Protein AF-0000000084542026 (afdb_homodimer)

Solvent-accessible surface area (backbone atoms only — not comparable to full-atom values): 20060 Å² total; per-residue (Å²): 132,83,77,77,72,70,80,77,74,77,59,77,65,67,77,53,70,74,57,65,23,50,55,50,66,71,58,52,49,49,50,60,75,41,20,75,86,65,58,33,43,79,93,52,81,35,54,56,40,71,73,80,20,35,27,42,78,69,62,99,42,31,27,45,31,40,34,27,28,44,63,53,50,66,41,37,34,31,39,39,31,40,42,28,69,48,96,89,41,79,47,75,44,79,28,40,35,65,43,75,46,66,44,97,86,67,46,79,40,79,46,78,42,54,70,46,56,32,54,74,49,76,35,77,78,79,30,36,38,38,37,39,26,60,74,41,53,68,46,33,17,28,38,27,37,34,24,37,58,71,91,68,39,40,39,74,64,33,34,20,43,32,86,63,73,71,78,56,74,60,63,59,94,68,31,52,71,73,33,112,131,83,78,74,69,70,78,79,74,77,60,77,66,65,78,52,71,75,57,64,22,50,56,50,68,71,58,51,49,50,50,59,74,41,18,75,86,65,59,33,42,78,94,53,81,36,54,57,39,70,73,82,21,34,26,41,78,68,63,100,40,31,27,46,31,40,34,27,27,44,63,53,50,64,42,39,32,30,40,39,32,39,41,26,68,50,96,92,40,80,46,74,44,79,29,39,35,66,44,76,45,66,45,97,86,68,44,79,40,79,44,77,39,55,70,48,56,32,53,74,49,76,35,76,78,79,30,35,39,37,38,37,26,64,73,42,54,68,47,32,17,28,39,26,36,33,26,37,57,70,92,70,40,41,40,74,63,34,33,20,43,32,85,63,72,72,78,58,75,59,63,59,92,69,31,53,72,73,33,113

Organism: NCBI:txid376219

Secondary structure (DSSP, 8-state):
-----------GGGGS-S---BPPHHHHHHHHHTTTTTT-STTTTS--EEEEEEEEE-STT-EEEEEEEEE-SSSEEEEEEEEEEETTEEEEEE--EEEEEE-TTS-EEEEEES-EESEEEEETTTTEEEEEEESSTT-SSEEEEEEEE-SSSEEEEEEEEE---SS----GGGSPEEE-/-----------GGGGS-S---BPPHHHHHHHHHTTTTTT-STTTTS--EEEEEEEEE-STT-EEEEEEEEE-SSSEEEEEEEEEEETTEEEEEE--EEEEEE-TTS-EEEEEE--EESEEEEETTTTEEEEEEESSTT-SSEEEEEEEE-SSSEEEEEEEEE---SS----GGGSPEEE-

Foldseek 3Di:
DPPPPDPDQPVPCVPPDDDDWQDDPVNLVVQVVCLVVQVALPPAPSRFDRPPKTWDDPPPWWTFIWTFRDDDPAKTKTFTKIWGQDPVGIDIDTAKEWDWDQDPVRDIDIDIDGMAIADWDADNSQQKIWGWHAPDRVRQWTKIFIWHDPVGYTHTPWIFTDPDPDVHHDDRVPHHTDDD/DPPPPPPPQPVPCVVPDDDDWQDDPVNLVVQVVCLVVQVALPPAPSRFDRPPKTWDDPPPWWTFIWTFRDDDPAKTKTFTKIWGQDPVGIDIDTAKEWDWDQDPVRDIDIDIDGMAIADWDADNSQQKIWGWHAPDRVRQWTKIFIWHDPVGYTHTPWIFTDPDPDVDHDDRVPHHTDDD

Sequence (360 aa):
MRLNHAPEAIDEDLEQGDPFFRVPESIMQYFYSNRDQLTLCPGGTSFPFQVGSFAYPLGTQGYLVQLLCFQTAYQNNYNFFVYRETNQGVKVSRVKLPSFEINSSGQRVETQIDEVVGLVDYDPIQGVLTVFTKYRGIGDCGSFAKYQWDQVDFQAIEYREKSDCDGNFVEPE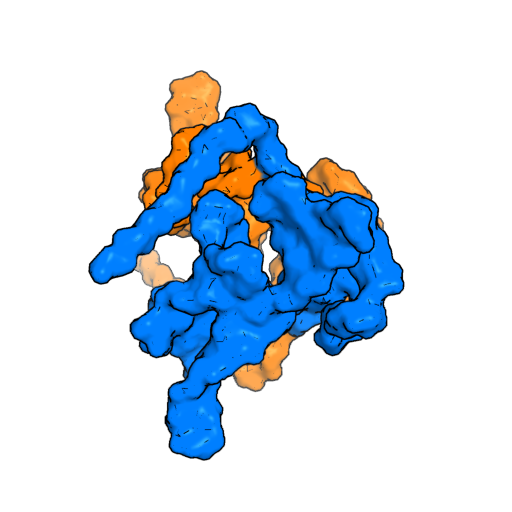NYPQIYPMRLNHAPEAIDEDLEQGDPFFRVPESIMQYFYSNRDQLTLCPGGTSFPFQVGSFAYPLGTQGYLVQLLCFQTAYQNNYNFFVYRETNQGVKVSRVKLPSFEINSSGQRVETQIDEVVGLVDYDPIQGVLTVFTKYRGIGDCGSFAKYQWDQVDFQAIEYREKSDCDGNFVEPENYPQIYP

Nearest PDB structures (foldseek):
  1fr5-assembly1_B  TM=3.605E-01  e=5.043E+00  Enterobacteria phage fr
  1fr5-assembly1_B  TM=3.606E-01  e=4.820E+00  Enterobacteria phage fr

Radius of gyration: 21.26 Å; Cα contacts (8 Å, |Δi|>4): 778; chains: 2; bounding box: 60×75×66 Å

InterPro domains:
  IPR009560 Protein of unknown function DUF1176 [PF06674] (44-171)

pLDDT: mean 89.33, std 18.4, range [22.25, 98.75]

Structure (mmCIF, N/CA/C/O backbone):
data_AF-0000000084542026-model_v1
#
loop_
_entity.id
_entity.type
_entity.pdbx_description
1 polymer 'DUF1176 domain-containing protein'
#
loop_
_atom_site.group_PDB
_atom_site.id
_atom_site.type_symbol
_atom_site.label_atom_id
_atom_site.label_alt_id
_atom_site.label_comp_id
_atom_site.label_asym_id
_atom_site.label_entity_id
_atom_site.label_seq_id
_atom_site.pdbx_PDB_ins_code
_atom_site.Cartn_x
_atom_site.Cartn_y
_atom_site.Cartn_z
_atom_site.occupancy
_atom_site.B_iso_or_equiv
_atom_site.auth_seq_id
_atom_site.auth_comp_id
_atom_site.auth_asym_id
_atom_site.auth_atom_id
_atom_site.pdbx_PDB_model_num
ATOM 1 N N . MET A 1 1 ? -3.441 41.375 -2.738 1 24.5 1 MET A N 1
ATOM 2 C CA . MET A 1 1 ? -2.812 40.469 -3.695 1 24.5 1 MET A CA 1
ATOM 3 C C . MET A 1 1 ? -1.905 39.469 -2.984 1 24.5 1 MET A C 1
ATOM 5 O O . MET A 1 1 ? -0.796 39.812 -2.572 1 24.5 1 MET A O 1
ATOM 9 N N . ARG A 1 2 ? -2.348 38.625 -2.123 1 27.89 2 ARG A N 1
ATOM 10 C CA . ARG A 1 2 ? -1.569 37.844 -1.16 1 27.89 2 ARG A CA 1
ATOM 11 C C . ARG A 1 2 ? -0.678 36.844 -1.864 1 27.89 2 ARG A C 1
ATOM 13 O O . ARG A 1 2 ? -1.166 36 -2.611 1 27.89 2 ARG A O 1
ATOM 20 N N . LEU A 1 3 ? 0.598 37.188 -2.221 1 25.25 3 LEU A N 1
ATOM 21 C CA . LEU A 1 3 ? 1.626 36.406 -2.893 1 25.25 3 LEU A CA 1
ATOM 22 C C . LEU A 1 3 ? 1.852 35.062 -2.176 1 25.25 3 LEU A C 1
ATOM 24 O O . LEU A 1 3 ? 2.207 35.062 -0.995 1 25.25 3 LEU A O 1
ATOM 28 N N . ASN A 1 4 ? 1.037 34.125 -2.424 1 29.19 4 ASN A N 1
ATOM 29 C CA . ASN A 1 4 ? 1.162 32.781 -1.843 1 29.19 4 ASN A CA 1
ATOM 30 C C . ASN A 1 4 ? 2.562 32.219 -2.049 1 29.19 4 ASN A C 1
ATOM 32 O O . ASN A 1 4 ? 2.961 31.938 -3.18 1 29.19 4 ASN A O 1
ATOM 36 N N . HIS A 1 5 ? 3.561 32.688 -1.254 1 31.91 5 HIS A N 1
ATOM 37 C CA . HIS A 1 5 ? 4.926 32.188 -1.289 1 31.91 5 HIS A CA 1
ATOM 38 C C . HIS A 1 5 ? 4.945 30.672 -1.278 1 31.91 5 HIS A C 1
ATOM 40 O O . HIS A 1 5 ? 4.281 30.031 -0.453 1 31.91 5 HIS A O 1
ATOM 46 N N . ALA A 1 6 ? 5.285 30.141 -2.359 1 36.91 6 ALA A N 1
ATOM 47 C CA . ALA A 1 6 ? 5.617 28.719 -2.451 1 36.91 6 ALA A CA 1
ATOM 48 C C . ALA A 1 6 ? 6.523 28.297 -1.301 1 36.91 6 ALA A C 1
ATOM 50 O O . ALA A 1 6 ? 7.508 28.969 -0.995 1 36.91 6 ALA A O 1
ATOM 51 N N . PRO A 1 7 ? 6.117 27.5 -0.382 1 32.38 7 PRO A N 1
ATOM 52 C CA . PRO A 1 7 ? 7.059 27.172 0.69 1 32.38 7 PRO A CA 1
ATOM 53 C C . PRO A 1 7 ? 8.461 26.859 0.17 1 32.38 7 PRO A C 1
ATOM 55 O O . PRO A 1 7 ? 8.617 26.438 -0.975 1 32.38 7 PRO A O 1
ATOM 58 N N . GLU A 1 8 ? 9.523 27.531 0.68 1 29.78 8 GLU A N 1
ATOM 59 C CA . GLU A 1 8 ? 10.953 27.328 0.488 1 29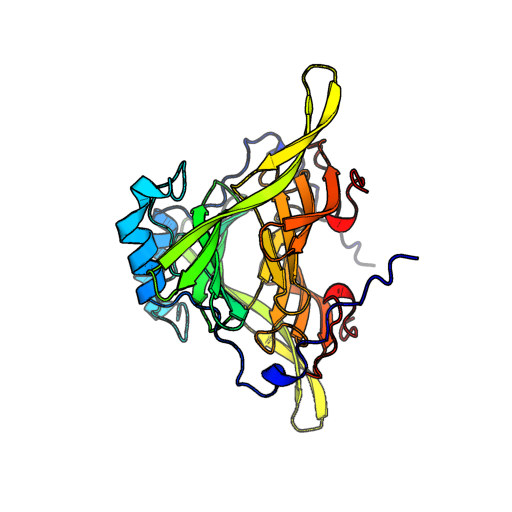.78 8 GLU A CA 1
ATOM 60 C C . GLU A 1 8 ? 11.305 25.844 0.368 1 29.78 8 GLU A C 1
ATOM 62 O O . GLU A 1 8 ? 10.844 25.031 1.165 1 29.78 8 GLU A O 1
ATOM 67 N N . ALA A 1 9 ? 11.93 25.469 -0.725 1 35.75 9 ALA A N 1
ATOM 68 C CA . ALA A 1 9 ? 12.477 24.156 -1.045 1 35.75 9 ALA A CA 1
ATOM 69 C C . ALA A 1 9 ? 13.297 23.609 0.119 1 35.75 9 ALA A C 1
ATOM 71 O O . ALA A 1 9 ? 14.117 24.312 0.703 1 35.75 9 ALA A O 1
ATOM 72 N N . ILE A 1 10 ? 12.805 22.625 0.844 1 35.19 10 ILE A N 1
ATOM 73 C CA . ILE A 1 10 ? 13.562 21.812 1.784 1 35.19 10 ILE A CA 1
ATOM 74 C C . ILE A 1 10 ? 14.938 21.5 1.202 1 35.19 10 ILE A C 1
ATOM 76 O O . ILE A 1 10 ? 15.164 20.406 0.669 1 35.19 10 ILE A O 1
ATOM 80 N N . ASP A 1 11 ? 15.5 22.281 0.459 1 34.12 11 ASP A N 1
ATOM 81 C CA . ASP A 1 11 ? 16.812 22.125 -0.151 1 34.12 11 ASP A CA 1
ATOM 82 C C . ASP A 1 11 ? 17.828 21.594 0.857 1 34.12 11 ASP A C 1
ATOM 84 O O . ASP A 1 11 ? 18.672 20.766 0.513 1 34.12 11 ASP A O 1
ATOM 88 N N . GLU A 1 12 ? 17.922 22.234 2.029 1 38.84 12 GLU A N 1
ATOM 89 C CA . GLU A 1 12 ? 19.062 21.969 2.891 1 38.84 12 GLU A CA 1
ATOM 90 C C . GLU A 1 12 ? 19.109 20.516 3.334 1 38.84 12 GLU A C 1
ATOM 92 O O . GLU A 1 12 ? 20.188 19.938 3.502 1 38.84 12 GLU A O 1
ATOM 97 N N . ASP A 1 13 ? 17.969 19.891 3.664 1 38.47 13 ASP A N 1
ATOM 98 C CA . ASP A 1 13 ? 17.984 18.625 4.402 1 38.47 13 ASP A CA 1
ATOM 99 C C . ASP A 1 13 ? 18.141 17.438 3.457 1 38.47 13 ASP A C 1
ATOM 101 O O . ASP A 1 13 ? 18.109 16.281 3.891 1 38.47 13 ASP A O 1
ATOM 105 N N . LEU A 1 14 ? 18.203 17.594 2.199 1 42.75 14 LEU A N 1
ATOM 106 C CA . LEU A 1 14 ? 18.469 16.516 1.267 1 42.75 14 LEU A CA 1
ATOM 107 C C . LEU A 1 14 ? 19.891 15.984 1.451 1 42.75 14 LEU A C 1
ATOM 109 O O . LEU A 1 14 ? 20.266 14.977 0.847 1 42.75 14 LEU A O 1
ATOM 113 N N . GLU A 1 15 ? 20.734 16.781 1.966 1 42.53 15 GLU A N 1
ATOM 114 C CA . GLU A 1 15 ? 22.078 16.266 2.281 1 42.53 15 GLU A CA 1
ATOM 115 C C . GLU A 1 15 ? 22 15.117 3.279 1 42.53 15 GLU A C 1
ATOM 117 O O . GLU A 1 15 ? 23 14.461 3.555 1 42.53 15 GLU A O 1
ATOM 122 N N . GLN A 1 16 ? 20.891 15.078 4.098 1 46.94 16 GLN A N 1
ATOM 123 C CA . GLN A 1 16 ? 20.859 14.031 5.117 1 46.94 16 GLN A CA 1
ATOM 124 C C . GLN A 1 16 ? 20.469 12.688 4.516 1 46.94 16 GLN A C 1
ATOM 126 O O . GLN A 1 16 ? 19.703 12.625 3.557 1 46.94 16 GLN A O 1
ATOM 131 N N . GLY A 1 17 ? 21.156 11.578 4.98 1 54.69 17 GLY A N 1
ATOM 132 C CA . GLY A 1 17 ? 20.984 10.164 4.684 1 54.69 17 GLY A CA 1
ATOM 133 C C . GLY A 1 17 ? 19.562 9.797 4.316 1 54.69 17 GLY A C 1
ATOM 134 O O . GLY A 1 17 ? 18.641 10.602 4.492 1 54.69 17 GLY A O 1
ATOM 135 N N . ASP A 1 18 ? 19.391 8.773 3.516 1 61.78 18 ASP A N 1
ATOM 136 C CA . ASP A 1 18 ? 18.078 8.234 3.135 1 61.78 18 ASP A CA 1
ATOM 137 C C . ASP A 1 18 ? 17.125 8.203 4.328 1 61.78 18 ASP A C 1
ATOM 139 O O . ASP A 1 18 ? 17.469 7.652 5.379 1 61.78 18 ASP A O 1
ATOM 143 N N . PRO A 1 19 ? 16.078 9.086 4.215 1 70.88 19 PRO A N 1
ATOM 144 C CA . PRO A 1 19 ? 15.211 9.125 5.395 1 70.88 19 PRO A CA 1
ATOM 145 C C . PRO A 1 19 ? 14.648 7.746 5.754 1 70.88 19 PRO A C 1
ATOM 147 O O . PRO A 1 19 ? 14.539 6.875 4.891 1 70.88 19 PRO A O 1
ATOM 150 N N . PHE A 1 20 ? 14.578 7.539 7 1 77.12 20 PHE A N 1
ATOM 151 C CA . PHE A 1 20 ? 13.961 6.383 7.629 1 77.12 20 PHE A CA 1
ATOM 152 C C . PHE A 1 20 ? 12.547 6.711 8.094 1 77.12 20 PHE A C 1
ATOM 154 O O . PHE A 1 20 ? 12.344 7.633 8.883 1 77.12 20 PHE A O 1
ATOM 161 N N . PHE A 1 21 ? 11.539 5.973 7.539 1 92 21 PHE A N 1
ATOM 162 C CA . PHE A 1 21 ? 10.172 6.355 7.848 1 92 21 PHE A CA 1
ATOM 163 C C . PHE A 1 21 ? 9.508 5.316 8.742 1 92 21 PHE A C 1
ATOM 165 O O . PHE A 1 21 ? 8.32 5.43 9.062 1 92 21 PHE A O 1
ATOM 172 N N . ARG A 1 22 ? 10.242 4.34 9.227 1 94 22 ARG A N 1
ATOM 173 C CA . ARG A 1 22 ? 9.625 3.455 10.211 1 94 22 ARG A CA 1
ATOM 174 C C . ARG A 1 22 ? 9.234 4.223 11.469 1 94 22 ARG A C 1
ATOM 176 O O . ARG A 1 22 ? 9.969 5.105 11.914 1 94 22 ARG A O 1
ATOM 183 N N . VAL A 1 23 ? 8.172 3.814 12.031 1 96.62 23 VAL A N 1
ATOM 184 C CA . VAL A 1 23 ? 7.758 4.469 13.266 1 96.62 23 VAL A CA 1
ATOM 185 C C . VAL A 1 23 ? 8.727 4.105 14.391 1 96.62 23 VAL A C 1
ATOM 187 O O . VAL A 1 23 ? 8.891 2.93 14.727 1 96.62 23 VAL A O 1
ATOM 190 N N . PRO A 1 24 ? 9.344 5.121 14.969 1 94.88 24 PRO A N 1
ATOM 191 C CA . PRO A 1 24 ? 10.195 4.793 16.109 1 94.88 24 PRO A CA 1
ATOM 192 C C . PRO A 1 24 ? 9.438 4.078 17.219 1 94.88 24 PRO A C 1
ATOM 194 O O . PRO A 1 24 ? 8.273 4.391 17.484 1 94.88 24 PRO A O 1
ATOM 197 N N . GLU A 1 25 ? 10.148 3.182 17.875 1 96.25 25 GLU A N 1
ATOM 198 C CA . GLU A 1 25 ? 9.523 2.369 18.906 1 96.25 25 GLU A CA 1
ATOM 199 C C . GLU A 1 25 ? 8.898 3.244 19.984 1 96.25 25 GLU A C 1
ATOM 201 O O . GLU A 1 25 ? 7.809 2.953 20.484 1 96.25 25 GLU A O 1
ATOM 206 N N . SER A 1 26 ? 9.578 4.328 20.359 1 96.06 26 SER A N 1
ATOM 207 C CA . SER A 1 26 ? 9.062 5.207 21.406 1 96.06 26 SER A CA 1
ATOM 208 C C . SER A 1 26 ? 7.758 5.863 20.969 1 96.06 26 SER A C 1
ATOM 210 O O . SER A 1 26 ? 6.852 6.051 21.797 1 96.06 26 SER A O 1
ATOM 212 N N . ILE A 1 27 ? 7.648 6.199 19.75 1 97.19 27 ILE A N 1
ATOM 213 C CA . ILE A 1 27 ? 6.434 6.82 19.234 1 97.19 27 ILE A CA 1
ATOM 214 C C . ILE A 1 27 ? 5.309 5.789 19.188 1 97.19 27 ILE A C 1
ATOM 216 O O . ILE A 1 27 ? 4.176 6.082 19.578 1 97.19 27 ILE A O 1
ATOM 220 N N . MET A 1 28 ? 5.598 4.562 18.766 1 98.06 28 MET A N 1
ATOM 221 C CA . MET A 1 28 ? 4.586 3.512 18.75 1 98.06 28 MET A CA 1
ATOM 222 C C . MET A 1 28 ? 4.082 3.227 20.172 1 98.06 28 MET A C 1
ATOM 224 O O . MET A 1 28 ? 2.879 3.055 20.375 1 98.06 28 MET A O 1
ATOM 228 N N . GLN A 1 29 ? 5.008 3.195 21.078 1 98.06 29 GLN A N 1
ATOM 229 C CA . GLN A 1 29 ? 4.625 2.945 22.453 1 98.06 29 GLN A CA 1
ATOM 230 C C . GLN A 1 29 ? 3.721 4.055 22.984 1 98.06 29 GLN A C 1
ATOM 232 O O . GLN A 1 29 ? 2.799 3.791 23.766 1 98.06 29 G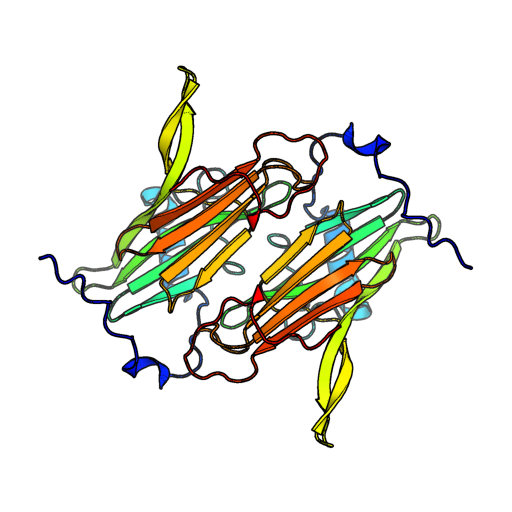LN A O 1
ATOM 237 N N . TYR A 1 30 ? 4.012 5.273 22.594 1 98.12 30 TYR A N 1
ATOM 238 C CA . TYR A 1 30 ? 3.137 6.371 22.984 1 98.12 30 TYR A CA 1
ATOM 239 C C . TYR A 1 30 ? 1.71 6.129 22.516 1 98.12 30 TYR A C 1
ATOM 241 O O . TYR A 1 30 ? 0.756 6.281 23.281 1 98.12 30 TYR A O 1
ATOM 249 N N . PHE A 1 31 ? 1.562 5.758 21.266 1 98.5 31 PHE A N 1
ATOM 250 C CA . PHE A 1 31 ? 0.232 5.52 20.719 1 98.5 31 PHE A CA 1
ATOM 251 C C . PHE A 1 31 ? -0.445 4.352 21.422 1 98.5 31 PHE A C 1
ATOM 253 O O . PHE A 1 31 ? -1.641 4.41 21.719 1 98.5 31 PHE A O 1
ATOM 260 N N . TYR A 1 32 ? 0.315 3.287 21.734 1 98.25 32 TYR A N 1
ATOM 261 C CA . TYR A 1 32 ? -0.244 2.156 22.469 1 98.25 32 TYR A CA 1
ATOM 262 C C . TYR A 1 32 ? -0.752 2.59 23.844 1 98.25 32 TYR A C 1
ATOM 264 O O . TYR A 1 32 ? -1.874 2.254 24.234 1 98.25 32 TYR A O 1
ATOM 272 N N . SER A 1 33 ? 0.006 3.367 24.484 1 98 33 SER A N 1
ATOM 273 C CA . SER A 1 33 ? -0.292 3.754 25.859 1 98 33 SER A CA 1
ATOM 274 C C . SER A 1 33 ? -1.452 4.742 25.922 1 98 33 SER A C 1
ATOM 276 O O . SER A 1 33 ? -2.145 4.832 26.938 1 98 33 SER A O 1
ATOM 278 N N . ASN A 1 34 ? -1.699 5.469 24.906 1 98 34 ASN A N 1
ATOM 279 C CA . ASN A 1 34 ? -2.715 6.516 24.906 1 98 34 ASN A CA 1
ATOM 280 C C . ASN A 1 34 ? -3.869 6.176 23.953 1 98 34 ASN A C 1
ATOM 282 O O . ASN A 1 34 ? -4.617 7.062 23.547 1 98 34 ASN A O 1
ATOM 286 N N . ARG A 1 35 ? -4.035 4.918 23.578 1 97.38 35 ARG A N 1
ATOM 287 C CA . ARG A 1 35 ? -4.949 4.488 22.516 1 97.38 35 ARG A CA 1
ATOM 288 C C . ARG A 1 35 ? -6.391 4.844 22.875 1 97.38 35 ARG A C 1
ATOM 290 O O . ARG A 1 35 ? -7.172 5.223 22 1 97.38 35 ARG A O 1
ATOM 297 N N . ASP A 1 36 ? -6.758 4.758 24.141 1 96.5 36 ASP A N 1
ATOM 298 C CA . ASP A 1 36 ? -8.133 5.059 24.531 1 96.5 36 ASP A CA 1
ATOM 299 C C . ASP A 1 36 ? -8.422 6.551 24.406 1 96.5 36 ASP A C 1
ATOM 301 O O . ASP A 1 36 ? -9.43 6.945 23.812 1 96.5 36 ASP A O 1
ATOM 305 N N . GLN A 1 37 ? -7.539 7.332 24.938 1 96.44 37 GLN A N 1
ATOM 306 C CA . GLN A 1 37 ? -7.703 8.781 24.906 1 96.44 37 GLN A CA 1
ATOM 307 C C . GLN A 1 37 ? -7.758 9.305 23.469 1 96.44 37 GLN A C 1
ATOM 309 O O . GLN A 1 37 ? -8.484 10.25 23.172 1 96.44 37 GLN A O 1
ATOM 314 N N . LEU A 1 38 ? -7.027 8.641 22.547 1 97.5 38 LEU A N 1
ATOM 315 C CA . LEU A 1 38 ? -6.914 9.094 21.172 1 97.5 38 LEU A CA 1
ATOM 316 C C . LEU A 1 38 ? -7.977 8.438 20.297 1 97.5 38 LEU A C 1
ATOM 318 O O . LEU A 1 38 ? -8.062 8.719 19.094 1 97.5 38 LEU A O 1
ATOM 322 N N . THR A 1 39 ? -8.82 7.598 20.812 1 96.75 39 THR A N 1
ATOM 323 C CA . THR A 1 39 ? -9.758 6.812 20.031 1 96.75 39 THR A CA 1
ATOM 324 C C . THR A 1 39 ? -9.07 6.199 18.812 1 96.75 39 THR A C 1
ATOM 326 O O . THR A 1 39 ? -9.531 6.371 17.672 1 96.75 39 THR A O 1
ATOM 329 N N . LEU A 1 40 ? -8.016 5.52 19.094 1 97.5 40 LEU A N 1
ATOM 330 C CA . LEU A 1 40 ? -7.16 4.977 18.047 1 97.5 40 LEU A CA 1
ATOM 331 C C . LEU A 1 40 ? -7.836 3.799 17.359 1 97.5 40 LEU A C 1
ATOM 333 O O . LEU A 1 40 ? -8.414 2.93 18.016 1 97.5 40 LEU A O 1
ATOM 337 N N . CYS A 1 41 ? -7.754 3.783 15.992 1 97.38 41 CYS A N 1
ATOM 338 C CA . CYS A 1 41 ? -8.188 2.658 15.164 1 97.38 41 CYS A CA 1
ATOM 339 C C . CYS A 1 41 ? -9.586 2.197 15.562 1 97.38 41 CYS A C 1
ATOM 341 O O . CYS A 1 41 ? -9.797 1.015 15.828 1 97.38 41 CYS A O 1
ATOM 343 N N . PRO A 1 42 ? -10.484 3.186 15.344 1 92.5 42 PRO A N 1
ATOM 344 C CA . PRO A 1 42 ? -11.844 2.738 15.656 1 92.5 42 PRO A CA 1
ATOM 345 C C . PRO A 1 42 ? -12.336 1.642 14.711 1 92.5 42 PRO A C 1
ATOM 347 O O . PRO A 1 42 ? -12.086 1.704 13.508 1 92.5 42 PRO A O 1
ATOM 350 N N . GLY A 1 43 ? -12.914 0.569 15.125 1 89.44 43 GLY A N 1
ATOM 351 C CA . GLY A 1 43 ? -13.359 -0.557 14.328 1 89.44 43 GLY A CA 1
ATOM 352 C C . GLY A 1 43 ? -12.406 -1.733 14.352 1 89.44 43 GLY A C 1
ATOM 353 O O . GLY A 1 43 ? -12.727 -2.818 13.867 1 89.44 43 GLY A O 1
ATOM 354 N N . GLY A 1 44 ? -11.195 -1.454 14.773 1 90.06 44 GLY A N 1
ATOM 355 C CA . GLY A 1 44 ? -10.203 -2.5 14.938 1 90.06 44 GLY A CA 1
ATOM 356 C C . GLY A 1 44 ? -9.938 -2.842 16.391 1 90.06 44 GLY A C 1
ATOM 357 O O . GLY A 1 44 ? -10.852 -2.857 17.203 1 90.06 44 GLY A O 1
ATOM 358 N N . THR A 1 45 ? -8.633 -3.205 16.641 1 88.38 45 THR A N 1
ATOM 359 C CA . THR A 1 45 ? -8.266 -3.646 17.984 1 88.38 45 THR A CA 1
ATOM 360 C C . THR A 1 45 ? -7.766 -2.473 18.828 1 88.38 45 THR A C 1
ATOM 362 O O . THR A 1 45 ? -7.371 -2.652 19.984 1 88.38 45 THR A O 1
ATOM 365 N N . SER A 1 46 ? -7.711 -1.271 18.266 1 91.06 46 SER A N 1
ATOM 366 C CA . SER A 1 46 ? -7.145 -0.079 18.891 1 91.06 46 SER A CA 1
ATOM 367 C C . SER A 1 46 ? -5.621 -0.14 18.906 1 91.06 46 SER A C 1
ATOM 369 O O . SER A 1 46 ? -4.961 0.794 19.375 1 91.06 46 SER A O 1
ATOM 371 N N . PHE A 1 47 ? -5.047 -1.238 18.516 1 95.44 47 PHE A N 1
ATOM 372 C CA . PHE A 1 47 ? -3.6 -1.388 18.422 1 95.44 47 PHE A CA 1
ATOM 373 C C . PHE A 1 47 ? -3.154 -1.392 16.953 1 95.44 47 PHE A C 1
ATOM 375 O O . PHE A 1 47 ? -3.307 -2.396 16.266 1 95.44 47 PHE A O 1
ATOM 382 N N . PRO A 1 48 ? -2.598 -0.25 16.578 1 97.19 48 PRO A N 1
ATOM 383 C CA . PRO A 1 48 ? -2.068 -0.248 15.219 1 97.19 48 PRO A CA 1
ATOM 384 C C . PRO A 1 48 ? -0.89 -1.203 15.039 1 97.19 48 PRO A C 1
ATOM 386 O O . PRO A 1 48 ? -0.202 -1.527 16.016 1 97.19 48 PRO A O 1
ATOM 389 N N . PHE A 1 49 ? -0.716 -1.631 13.812 1 96.62 49 PHE A N 1
ATOM 390 C CA . PHE A 1 49 ? 0.399 -2.512 13.484 1 96.62 49 PHE A CA 1
ATOM 391 C C . PHE A 1 49 ? 1.67 -1.707 13.234 1 96.62 49 PHE A C 1
ATOM 393 O O . PHE A 1 49 ? 1.629 -0.653 12.602 1 96.62 49 PHE A O 1
ATOM 400 N N . GLN A 1 50 ? 2.779 -2.238 13.75 1 94.88 50 GLN A N 1
ATOM 401 C CA . GLN A 1 50 ? 4.059 -1.579 13.508 1 94.88 50 GLN A CA 1
ATOM 402 C C . GLN A 1 50 ? 4.453 -1.662 12.031 1 94.88 50 GLN A C 1
ATOM 404 O O . GLN A 1 50 ? 4.824 -0.655 11.43 1 94.88 50 GLN A O 1
ATOM 409 N N . VAL A 1 51 ? 4.445 -2.918 11.492 1 94.62 51 VAL A N 1
ATOM 410 C CA . VAL A 1 51 ? 4.734 -3.096 10.07 1 94.62 51 VAL A CA 1
ATOM 411 C C . VAL A 1 51 ? 3.582 -2.541 9.242 1 94.62 51 VAL A C 1
ATOM 413 O O . VAL A 1 51 ? 2.412 -2.818 9.523 1 94.62 51 VAL A O 1
ATOM 416 N N . GLY A 1 52 ? 3.908 -1.741 8.258 1 96.12 52 GLY A N 1
ATOM 417 C CA . GLY A 1 52 ? 2.896 -1.083 7.445 1 96.12 52 GLY A CA 1
ATOM 418 C C . GLY A 1 52 ? 2.59 0.33 7.906 1 96.12 52 GLY A C 1
ATOM 419 O O . GLY A 1 52 ? 1.926 1.089 7.199 1 96.12 52 GLY A O 1
ATOM 420 N N . SER A 1 53 ? 3.01 0.713 9.133 1 98.06 53 SER A N 1
ATOM 421 C CA . SER A 1 53 ? 2.922 2.088 9.617 1 98.06 53 SER A CA 1
ATOM 422 C C . SER A 1 53 ? 4.207 2.859 9.328 1 98.06 53 SER A C 1
ATOM 424 O O . SER A 1 53 ? 5.293 2.281 9.32 1 98.06 53 SER A O 1
ATOM 426 N N . PHE A 1 54 ? 4 4.156 9.125 1 97.62 54 PHE A N 1
ATOM 427 C CA . PHE A 1 54 ? 5.137 5.008 8.797 1 97.62 54 PHE A CA 1
ATOM 428 C C . PHE A 1 54 ? 5.062 6.324 9.555 1 97.62 54 PHE A C 1
ATOM 430 O O . PHE A 1 54 ? 3.977 6.777 9.922 1 97.62 54 PHE A O 1
ATOM 437 N N . ALA A 1 55 ? 6.238 6.941 9.82 1 96.94 55 ALA A N 1
ATOM 438 C CA . ALA A 1 55 ? 6.367 8.273 10.398 1 96.94 55 ALA A CA 1
ATOM 439 C C . ALA A 1 55 ? 7.234 9.172 9.516 1 96.94 55 ALA A C 1
ATOM 441 O O . ALA A 1 55 ? 8.438 8.938 9.375 1 96.94 55 ALA A O 1
ATOM 442 N N . TYR A 1 56 ? 6.637 10.188 9.016 1 95.44 56 TYR A N 1
ATOM 443 C CA . TYR A 1 56 ? 7.316 11.125 8.133 1 95.44 56 TYR A CA 1
ATOM 444 C C . TYR A 1 56 ? 7.707 12.391 8.883 1 95.44 56 TYR A C 1
ATOM 446 O O . TYR A 1 56 ? 6.859 13.047 9.492 1 95.44 56 TYR A O 1
ATOM 454 N N . PRO A 1 57 ? 8.922 12.742 8.758 1 92.56 57 PRO A N 1
ATOM 455 C CA . PRO A 1 57 ? 9.328 13.953 9.484 1 92.56 57 PRO A CA 1
ATOM 456 C C . PRO A 1 57 ? 8.648 15.211 8.961 1 92.56 57 PRO A C 1
ATOM 458 O O . PRO A 1 57 ? 8.477 15.367 7.746 1 92.56 57 PRO A O 1
ATOM 461 N N . LEU A 1 58 ? 8.18 16.094 9.859 1 90.38 58 LEU A N 1
ATOM 462 C CA . LEU A 1 58 ? 7.586 17.375 9.531 1 90.38 58 LEU A CA 1
ATOM 463 C C . LEU A 1 58 ? 8.539 18.516 9.883 1 90.38 58 LEU A C 1
ATOM 465 O O . LEU A 1 58 ? 8.148 19.688 9.859 1 90.38 58 LEU A O 1
ATOM 469 N N . GLY A 1 59 ? 9.812 18.344 10.031 1 78.75 59 GLY A N 1
ATOM 470 C CA . GLY A 1 59 ? 10.773 19.344 10.477 1 78.75 59 GLY A CA 1
ATOM 471 C C . GLY A 1 59 ? 11.102 19.219 11.961 1 78.75 59 GLY A C 1
ATOM 472 O O . GLY A 1 59 ? 11.156 18.125 12.5 1 78.75 59 GLY A O 1
ATOM 473 N N . THR A 1 60 ? 11.547 20.312 12.68 1 65.88 60 THR A N 1
ATOM 474 C CA . THR A 1 60 ? 12.164 20.359 13.992 1 65.88 60 THR A CA 1
ATOM 475 C C . THR A 1 60 ? 11.281 19.672 15.031 1 65.88 60 THR A C 1
ATOM 477 O O . THR A 1 60 ? 11.781 19.141 16.031 1 65.88 60 THR A O 1
ATOM 480 N N . GLN A 1 61 ? 10.141 19.266 14.664 1 68.75 61 GLN A N 1
ATOM 481 C CA . GLN A 1 61 ? 9.594 18.719 15.906 1 68.75 61 GLN A CA 1
ATOM 482 C C . GLN A 1 61 ? 8.383 17.844 15.641 1 68.75 61 GLN A C 1
ATOM 484 O O . GLN A 1 61 ? 7.418 17.844 16.406 1 68.75 61 GLN A O 1
ATOM 489 N N . GLY A 1 62 ? 8.469 17.172 14.641 1 91.38 62 GLY A N 1
ATOM 490 C CA . GLY A 1 62 ? 7.289 16.328 14.664 1 91.38 62 GLY A CA 1
ATOM 491 C C . GLY A 1 62 ? 7.195 15.398 13.469 1 91.38 62 GLY A C 1
ATOM 492 O O . GLY A 1 62 ? 8.078 15.398 12.609 1 91.38 62 GLY A O 1
ATOM 493 N N . TYR A 1 63 ? 6.301 14.477 13.586 1 96 63 TYR A N 1
ATOM 494 C CA . TYR A 1 63 ? 6.062 13.469 12.555 1 96 63 TYR A CA 1
ATOM 495 C C . TYR A 1 63 ? 4.602 13.477 12.125 1 96 63 TYR A C 1
ATOM 497 O O . TYR A 1 63 ? 3.703 13.68 12.938 1 96 63 TYR A O 1
ATOM 505 N N . LEU A 1 64 ? 4.406 13.398 10.812 1 97.56 64 LEU A N 1
ATOM 506 C CA . LEU A 1 64 ? 3.143 12.844 10.336 1 97.56 64 LEU A CA 1
ATOM 507 C C . LEU A 1 64 ? 3.156 11.32 10.414 1 97.56 64 LEU A C 1
ATOM 509 O O . LEU A 1 64 ? 3.93 10.664 9.711 1 97.56 64 LEU A O 1
ATOM 513 N N . VAL A 1 65 ? 2.336 10.742 11.25 1 98.25 65 VAL A N 1
ATOM 514 C CA . VAL A 1 65 ? 2.355 9.305 11.5 1 98.25 65 VAL A CA 1
ATOM 515 C C . VAL A 1 65 ? 1.168 8.641 10.805 1 98.25 65 VAL A C 1
ATOM 517 O O . VAL A 1 65 ? 0.019 9.031 11.016 1 98.25 65 VAL A O 1
ATOM 520 N N . GLN A 1 66 ? 1.404 7.762 9.898 1 98.56 66 GLN A N 1
ATOM 521 C CA . GLN A 1 66 ? 0.433 6.887 9.258 1 98.56 66 GLN A CA 1
ATOM 522 C C . GLN A 1 66 ? 0.362 5.535 9.961 1 98.56 66 GLN A C 1
ATOM 524 O O . GLN A 1 66 ? 1.283 4.723 9.852 1 98.56 66 GLN A O 1
ATOM 529 N N . LEU A 1 67 ? -0.724 5.312 10.648 1 98.69 67 LEU A N 1
ATOM 530 C CA . LEU A 1 67 ? -0.869 4.082 11.422 1 98.69 67 LEU A CA 1
ATOM 531 C C . LEU A 1 67 ? -1.745 3.078 10.68 1 98.69 67 LEU A C 1
ATOM 533 O O . LEU A 1 67 ? -2.906 3.363 10.383 1 98.69 67 LEU A O 1
ATOM 537 N N . LEU A 1 68 ? -1.158 1.893 10.352 1 98.38 68 LEU A N 1
ATOM 538 C CA . LEU A 1 68 ? -1.979 0.787 9.875 1 98.38 68 LEU A CA 1
ATOM 539 C C . LEU A 1 68 ? -2.826 0.206 11 1 98.38 68 LEU A C 1
ATOM 541 O O . LEU A 1 68 ? -2.289 -0.343 11.969 1 98.38 68 LEU A O 1
ATOM 545 N N . CYS A 1 69 ? -4.105 0.361 10.86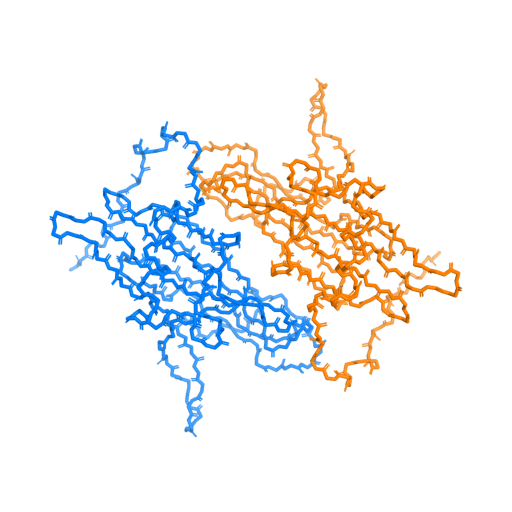7 1 98.12 69 CYS A N 1
ATOM 546 C CA . CYS A 1 69 ? -5 0.021 11.969 1 98.12 69 CYS A CA 1
ATOM 547 C C . CYS A 1 69 ? -5.504 -1.412 11.836 1 98.12 69 CYS A C 1
ATOM 549 O O . CYS A 1 69 ? -5.379 -2.205 12.773 1 98.12 69 CYS A O 1
ATOM 551 N N . PHE A 1 70 ? -6.117 -1.755 10.695 1 96.56 70 PHE A N 1
ATOM 552 C CA . PHE A 1 70 ? -6.598 -3.109 10.445 1 96.56 70 PHE A CA 1
ATOM 553 C C . PHE A 1 70 ? -6.812 -3.34 8.953 1 96.56 70 PHE A C 1
ATOM 555 O O . PHE A 1 70 ? -6.711 -2.406 8.156 1 96.56 70 PHE A O 1
ATOM 562 N N . GLN A 1 71 ? -6.965 -4.578 8.633 1 95.12 71 GLN A N 1
ATOM 563 C CA . GLN A 1 71 ? -7.219 -5.012 7.262 1 95.12 71 GLN A CA 1
ATOM 564 C C . GLN A 1 71 ? -8.68 -5.402 7.07 1 95.12 71 GLN A C 1
ATOM 566 O O . GLN A 1 71 ? -9.219 -6.215 7.824 1 95.12 71 GLN A O 1
ATOM 571 N N . THR A 1 72 ? -9.297 -4.688 6.09 1 94.38 72 THR A N 1
ATOM 572 C CA . THR A 1 72 ? -10.633 -5.117 5.691 1 94.38 72 THR A CA 1
ATOM 573 C C . THR A 1 72 ? -10.555 -6.297 4.723 1 94.38 72 THR A C 1
ATOM 575 O O . THR A 1 72 ? -9.516 -6.938 4.598 1 94.38 72 THR A O 1
ATOM 578 N N . ALA A 1 73 ? -11.695 -6.578 4.137 1 93.25 73 ALA A N 1
ATOM 579 C CA . ALA A 1 73 ? -11.773 -7.75 3.268 1 93.25 73 ALA A CA 1
ATOM 580 C C . ALA A 1 73 ? -10.781 -7.633 2.107 1 93.25 73 ALA A C 1
ATOM 582 O O . ALA A 1 73 ? -10.227 -8.633 1.656 1 93.25 73 ALA A O 1
ATOM 583 N N . TYR A 1 74 ? -10.523 -6.41 1.627 1 94.06 74 TYR A N 1
ATOM 584 C CA . TYR A 1 74 ? -9.711 -6.336 0.416 1 94.06 74 TYR A CA 1
ATOM 585 C C . TYR A 1 74 ? -8.812 -5.105 0.437 1 94.06 74 TYR A C 1
ATOM 587 O O . TYR A 1 74 ? -8.133 -4.809 -0.55 1 94.06 74 TYR A O 1
ATOM 595 N N . GLN A 1 75 ? -8.703 -4.422 1.498 1 95.88 75 GLN A N 1
ATOM 596 C CA . GLN A 1 75 ? -7.848 -3.246 1.605 1 95.88 75 GLN A CA 1
ATOM 597 C C . GLN A 1 75 ? -7.598 -2.877 3.064 1 95.88 75 GLN A C 1
ATOM 599 O O . GLN A 1 75 ? -8.164 -3.494 3.971 1 95.88 75 GLN A O 1
ATOM 604 N N . ASN A 1 76 ? -6.707 -1.93 3.293 1 97.12 76 ASN A N 1
ATOM 605 C CA . ASN A 1 76 ? -6.293 -1.6 4.652 1 97.12 76 ASN A CA 1
ATOM 606 C C . ASN A 1 76 ? -6.93 -0.297 5.133 1 97.12 76 ASN A C 1
ATOM 608 O O . ASN A 1 76 ? -7.375 0.516 4.32 1 97.12 76 ASN A O 1
ATOM 612 N N . ASN A 1 77 ? -7.004 -0.156 6.457 1 98.25 77 ASN A N 1
ATOM 613 C CA . ASN A 1 77 ? -7.492 1.029 7.152 1 98.25 77 ASN A CA 1
ATOM 614 C C . ASN A 1 77 ? -6.371 1.733 7.91 1 98.25 77 ASN A C 1
ATOM 616 O O . ASN A 1 77 ? -5.547 1.081 8.555 1 98.25 77 ASN A O 1
ATOM 620 N N . TYR A 1 78 ? -6.391 3.07 7.801 1 98.44 78 TYR A N 1
ATOM 621 C CA . TYR A 1 78 ? -5.328 3.848 8.422 1 98.44 78 TYR A CA 1
ATOM 622 C C . TYR A 1 78 ? -5.902 5.012 9.227 1 98.44 78 TYR A C 1
ATOM 624 O O . TYR A 1 78 ? -6.941 5.566 8.867 1 98.44 78 TYR A O 1
ATOM 632 N N . ASN A 1 79 ? -5.207 5.402 10.258 1 98.62 79 ASN A N 1
ATOM 633 C CA . ASN A 1 79 ? -5.312 6.711 10.898 1 98.62 79 ASN A CA 1
ATOM 634 C C . ASN A 1 79 ? -4.047 7.539 10.688 1 98.62 79 ASN A C 1
ATOM 636 O O . ASN A 1 79 ? -2.941 6.996 10.68 1 98.62 79 ASN A O 1
ATOM 640 N N . PHE A 1 80 ? -4.262 8.805 10.555 1 98.62 80 PHE A N 1
ATOM 641 C CA . PHE A 1 80 ? -3.143 9.734 10.5 1 98.62 80 PHE A CA 1
ATOM 642 C C . PHE A 1 80 ? -3.137 10.641 11.727 1 98.62 80 PHE A C 1
ATOM 644 O O . PHE A 1 80 ? -4.191 11.102 12.172 1 98.62 80 PHE A O 1
ATOM 651 N N . PHE A 1 81 ? -1.971 10.875 12.227 1 98.56 81 PHE A N 1
ATOM 652 C CA . PHE A 1 81 ? -1.773 11.773 13.352 1 98.56 81 PHE A CA 1
ATOM 653 C C . PHE A 1 81 ? -0.555 12.664 13.133 1 98.56 81 PHE A C 1
ATOM 655 O O . PHE A 1 81 ? 0.405 12.258 12.477 1 98.56 81 PHE A O 1
ATOM 662 N N . VAL A 1 82 ? -0.603 13.836 13.711 1 97.69 82 VAL A N 1
ATOM 663 C CA . VAL A 1 82 ? 0.607 14.617 13.938 1 97.69 82 VAL A CA 1
ATOM 664 C C . VAL A 1 82 ? 1.133 14.359 15.352 1 97.69 82 VAL A C 1
ATOM 666 O O . VAL A 1 82 ? 0.382 14.445 16.328 1 97.69 82 VAL A O 1
ATOM 669 N N . TYR A 1 83 ? 2.342 13.969 15.445 1 97.5 83 TYR A N 1
ATOM 670 C CA . TYR A 1 83 ? 3.057 13.727 16.703 1 97.5 83 TYR A CA 1
ATOM 671 C C . TYR A 1 83 ? 4.188 14.734 16.875 1 97.5 83 TYR A C 1
ATOM 673 O O . TYR A 1 83 ? 5.098 14.812 16.047 1 97.5 83 TYR A O 1
ATOM 681 N N . ARG A 1 84 ? 4.145 15.531 17.969 1 95.31 84 ARG A N 1
ATOM 682 C CA . ARG A 1 84 ? 5.176 16.531 18.266 1 95.31 84 ARG A CA 1
ATOM 683 C C . ARG A 1 84 ? 5.68 16.391 19.688 1 95.31 84 ARG A C 1
ATOM 685 O O . ARG A 1 84 ? 4.887 16.312 20.625 1 95.31 84 ARG A O 1
ATOM 692 N N . GLU A 1 85 ? 6.953 16.359 19.75 1 92.69 85 GLU A N 1
ATOM 693 C CA . GLU A 1 85 ? 7.578 16.484 21.078 1 92.69 85 GLU A CA 1
ATOM 694 C C . GLU A 1 85 ? 7.91 17.938 21.391 1 92.69 85 GLU A C 1
ATOM 696 O O . GLU A 1 85 ? 8.633 18.594 20.625 1 92.69 85 GLU A O 1
ATOM 701 N N . THR A 1 86 ? 7.348 18.406 22.484 1 90.56 86 THR A N 1
ATOM 702 C CA . THR A 1 86 ? 7.566 19.781 22.891 1 90.56 86 THR A CA 1
ATOM 703 C C . THR A 1 86 ? 8.18 19.859 24.281 1 90.56 86 THR A C 1
ATOM 705 O O . THR A 1 86 ? 8.336 18.828 24.953 1 90.56 86 THR A O 1
ATOM 708 N N . ASN A 1 87 ? 8.547 21.062 24.562 1 90.69 87 ASN A N 1
ATOM 709 C CA . ASN A 1 87 ? 9.055 21.297 25.922 1 90.69 87 ASN A CA 1
ATOM 710 C C . ASN A 1 87 ? 7.996 21 26.969 1 90.69 87 ASN A C 1
ATOM 712 O O . ASN A 1 87 ? 8.32 20.781 28.141 1 90.69 87 ASN A O 1
ATOM 716 N N . GLN A 1 88 ? 6.781 21.078 26.625 1 92.94 88 GLN A N 1
ATOM 717 C CA . GLN A 1 88 ? 5.668 20.844 27.547 1 92.94 88 GLN A CA 1
ATOM 718 C C . GLN A 1 88 ? 5.188 19.406 27.469 1 92.94 88 GLN A C 1
ATOM 720 O O . GLN A 1 88 ? 4.188 19.047 28.109 1 92.94 88 GLN A O 1
ATOM 725 N N . GLY A 1 89 ? 5.848 18.609 26.75 1 93.19 89 GLY A N 1
ATOM 726 C CA . GLY A 1 89 ? 5.441 17.219 26.578 1 93.19 89 GLY A CA 1
ATOM 727 C C . GLY A 1 89 ? 5.031 16.891 25.156 1 93.19 89 GLY A C 1
ATOM 728 O O . GLY A 1 89 ? 5.273 17.688 24.234 1 93.19 89 GLY A O 1
ATOM 729 N N . VAL A 1 90 ? 4.414 15.688 24.984 1 95.5 90 VAL A N 1
ATOM 730 C CA . VAL A 1 90 ? 4.012 15.203 23.672 1 95.5 90 VAL A CA 1
ATOM 731 C C . VAL A 1 90 ? 2.629 15.75 23.312 1 95.5 90 VAL A C 1
ATOM 733 O O . VAL A 1 90 ? 1.711 15.711 24.141 1 95.5 90 VAL A O 1
ATOM 736 N N . LYS A 1 91 ? 2.557 16.359 22.188 1 95.25 91 LYS A N 1
ATOM 737 C CA . LYS A 1 91 ? 1.284 16.797 21.609 1 95.25 91 LYS A CA 1
ATOM 738 C C . LYS A 1 91 ? 0.934 15.969 20.375 1 95.25 91 LYS A C 1
ATOM 740 O O . LYS A 1 91 ? 1.76 15.805 19.484 1 95.25 91 LYS A O 1
ATOM 745 N N . VAL A 1 92 ? -0.296 15.398 20.375 1 97.44 92 VAL A N 1
ATOM 746 C CA . VAL A 1 92 ? -0.757 14.586 19.25 1 97.44 92 VAL A CA 1
ATOM 747 C C . VAL A 1 92 ? -2.115 15.094 18.766 1 97.44 92 VAL A C 1
ATOM 749 O O . VAL A 1 92 ? -2.979 15.438 19.578 1 97.44 92 VAL A O 1
ATOM 752 N N . SER A 1 93 ? -2.271 15.211 17.484 1 97 93 SER A N 1
ATOM 753 C CA . SER A 1 93 ? -3.553 15.602 16.906 1 97 93 SER A CA 1
ATOM 754 C C . SER A 1 93 ? -3.953 14.672 15.766 1 97 93 SER A C 1
ATOM 756 O O . SER A 1 93 ? -3.109 14.25 14.977 1 97 93 SER A O 1
ATOM 758 N N . ARG A 1 94 ? -5.203 14.391 15.75 1 98.12 94 ARG A N 1
ATOM 759 C CA . ARG A 1 94 ? -5.746 13.57 14.672 1 98.12 94 ARG A CA 1
ATOM 760 C C . ARG A 1 94 ? -5.855 14.367 13.375 1 98.12 94 ARG A C 1
ATOM 762 O O . ARG A 1 94 ? -6.305 15.516 13.383 1 98.12 94 ARG A O 1
ATOM 769 N N . VAL A 1 95 ? -5.414 13.773 12.297 1 98.44 95 VAL A N 1
ATOM 770 C CA . VAL A 1 95 ? -5.43 14.438 11 1 98.44 95 VAL A CA 1
ATOM 771 C C . VAL A 1 95 ? -6.727 14.109 10.258 1 98.44 95 VAL A C 1
ATOM 773 O O . VAL A 1 95 ? -7.195 12.969 10.297 1 98.44 95 VAL A O 1
ATOM 776 N N . LYS A 1 96 ? -7.262 15.094 9.555 1 98.62 96 LYS A N 1
ATOM 777 C CA . LYS A 1 96 ? -8.484 14.922 8.781 1 98.62 96 LYS A CA 1
ATOM 778 C C . LYS A 1 96 ? -8.219 15.148 7.293 1 98.62 96 LYS A C 1
ATOM 780 O O . LYS A 1 96 ? -7.223 15.773 6.918 1 98.62 96 LYS A O 1
ATOM 785 N N . LEU A 1 97 ? -9.07 14.562 6.504 1 98.5 97 LEU A N 1
ATOM 786 C CA . LEU A 1 97 ? -9.07 14.727 5.055 1 98.5 97 LEU A CA 1
ATOM 787 C C . LEU A 1 97 ? -10.469 15.047 4.543 1 98.5 97 LEU A C 1
ATOM 789 O O . LEU A 1 97 ? -11.453 14.477 5.012 1 98.5 97 LEU A O 1
ATOM 793 N N . PRO A 1 98 ? -10.547 15.891 3.518 1 98.38 98 PRO A N 1
ATOM 794 C CA . PRO A 1 98 ? -11.852 16.094 2.895 1 98.38 98 PRO A CA 1
ATOM 795 C C . PRO A 1 98 ? -12.32 14.883 2.09 1 98.38 98 PRO A C 1
ATOM 797 O O . PRO A 1 98 ? -11.5 14.195 1.476 1 98.38 98 PRO A O 1
ATOM 800 N N . SER A 1 99 ? -13.531 14.633 2.115 1 97.94 99 SER A N 1
ATOM 801 C CA . SER A 1 99 ? -14.227 13.68 1.262 1 97.94 99 SER A CA 1
ATOM 802 C C . SER A 1 99 ? -15.516 14.273 0.702 1 97.94 99 SER A C 1
ATOM 804 O O . SER A 1 99 ? -15.93 15.359 1.102 1 97.94 99 SER A O 1
ATOM 806 N N . PHE A 1 100 ? -16.062 13.602 -0.285 1 97.62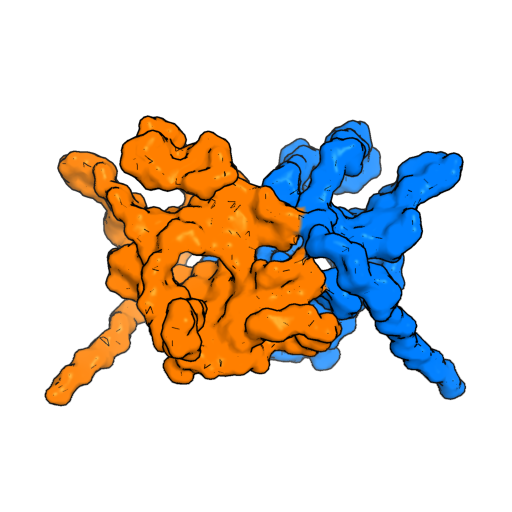 100 PHE A N 1
ATOM 807 C CA . PHE A 1 100 ? -17.266 14.102 -0.948 1 97.62 100 PHE A CA 1
ATOM 808 C C . PHE A 1 100 ? -18.344 13.023 -1.007 1 97.62 100 PHE A C 1
ATOM 810 O O . PHE A 1 100 ? -18.078 11.898 -1.425 1 97.62 100 PHE A O 1
ATOM 817 N N . GLU A 1 101 ? -19.5 13.391 -0.561 1 95.25 101 GLU A N 1
ATOM 818 C CA . GLU A 1 101 ? -20.609 12.453 -0.557 1 95.25 101 GLU A CA 1
ATOM 819 C C . GLU A 1 101 ? -21.891 13.109 -1.062 1 95.25 101 GLU A C 1
ATOM 821 O O . GLU A 1 101 ? -21.984 14.336 -1.147 1 95.25 101 GLU A O 1
ATOM 826 N N . ILE A 1 102 ? -22.766 12.312 -1.5 1 93.94 102 ILE A N 1
ATOM 827 C CA . ILE A 1 102 ? -24.094 12.797 -1.868 1 93.94 102 ILE A CA 1
ATOM 828 C C . ILE A 1 102 ? -25.016 12.773 -0.646 1 93.94 102 ILE A C 1
ATOM 830 O O . ILE A 1 102 ? -25.219 11.727 -0.031 1 93.94 102 ILE A O 1
ATOM 834 N N . ASN A 1 103 ? -25.531 13.867 -0.348 1 94.56 103 ASN A N 1
ATOM 835 C CA . ASN A 1 103 ? -26.391 13.938 0.832 1 94.56 103 ASN A CA 1
ATOM 836 C C . ASN A 1 103 ? -27.812 13.492 0.519 1 94.56 103 ASN A C 1
ATOM 838 O O . ASN A 1 103 ? -28.094 13.055 -0.597 1 94.56 103 ASN A O 1
ATOM 842 N N . SER A 1 104 ? -28.641 13.508 1.533 1 94.69 104 SER A N 1
ATOM 843 C CA . SER A 1 104 ? -30 12.984 1.431 1 94.69 104 SER A CA 1
ATOM 844 C C . SER A 1 104 ? -30.797 13.742 0.378 1 94.69 104 SER A C 1
ATOM 846 O O . SER A 1 104 ? -31.781 13.227 -0.15 1 94.69 104 SER A O 1
ATOM 848 N N . SER A 1 105 ? -30.453 14.969 0.019 1 95.62 105 SER A N 1
ATOM 849 C CA . SER A 1 105 ? -31.125 15.789 -0.979 1 95.62 105 SER A CA 1
ATOM 850 C C . SER A 1 105 ? -30.562 15.539 -2.375 1 95.62 105 SER A C 1
ATOM 852 O O . SER A 1 105 ? -30.953 16.219 -3.334 1 95.62 105 SER A O 1
ATOM 854 N N . GLY A 1 106 ? -29.562 14.656 -2.387 1 93.56 106 GLY A N 1
ATOM 855 C CA . GLY A 1 106 ? -28.984 14.32 -3.68 1 93.56 106 GLY A CA 1
ATOM 856 C C . GLY A 1 106 ? -27.859 15.266 -4.094 1 93.56 106 GLY A C 1
ATOM 857 O O . GLY A 1 106 ? -27.391 15.211 -5.227 1 93.56 106 GLY A O 1
ATOM 858 N N . GLN A 1 107 ? -27.516 16.156 -3.197 1 95.38 107 GLN A N 1
ATOM 859 C CA . GLN A 1 107 ? -26.469 17.125 -3.492 1 95.38 107 GLN A CA 1
ATOM 860 C C . GLN A 1 107 ? -25.109 16.609 -3.035 1 95.38 107 GLN A C 1
ATOM 862 O O . GLN A 1 107 ? -25 15.984 -1.978 1 95.38 107 GLN A O 1
ATOM 867 N N . ARG A 1 108 ? -24.109 16.844 -3.879 1 95.62 108 ARG A N 1
ATOM 868 C CA . ARG A 1 108 ? -22.75 16.531 -3.465 1 95.62 108 ARG A CA 1
ATOM 869 C C . ARG A 1 108 ? -22.25 17.547 -2.443 1 95.62 108 ARG A C 1
ATOM 871 O O . ARG A 1 108 ? -22.297 18.75 -2.686 1 95.62 108 ARG A O 1
ATOM 878 N N . VAL A 1 109 ? -21.781 17.016 -1.305 1 96.94 109 VAL A N 1
ATOM 879 C CA . VAL A 1 109 ? -21.281 17.891 -0.254 1 96.94 109 VAL A CA 1
ATOM 880 C C . VAL A 1 109 ? -19.891 17.406 0.192 1 96.94 109 VAL A C 1
ATOM 882 O O . VAL A 1 109 ? -19.594 16.219 0.14 1 96.94 109 VAL A O 1
ATOM 885 N N . GLU A 1 110 ? -19.141 18.344 0.533 1 97.19 110 GLU A N 1
ATOM 886 C CA . GLU A 1 110 ? -17.844 18.031 1.122 1 97.19 110 GLU A CA 1
ATOM 887 C C . GLU A 1 110 ? -17.984 17.688 2.604 1 97.19 110 GLU A C 1
ATOM 889 O O . GLU A 1 110 ? -18.719 18.359 3.336 1 97.19 110 GLU A O 1
ATOM 894 N N . THR A 1 111 ? -17.344 16.672 3.062 1 97.38 111 THR A N 1
ATOM 895 C CA . THR A 1 111 ? -17.266 16.266 4.461 1 97.38 111 THR A CA 1
ATOM 896 C C . THR A 1 111 ? -15.82 16.031 4.883 1 97.38 111 THR A C 1
ATOM 898 O O . THR A 1 111 ? -14.906 16.125 4.059 1 97.38 111 THR A O 1
ATOM 901 N N . GLN A 1 112 ? -15.609 15.852 6.188 1 97.69 112 GLN A N 1
ATOM 902 C CA . GLN A 1 112 ? -14.297 15.508 6.723 1 97.69 112 GLN A CA 1
ATOM 903 C C . GLN A 1 112 ? -14.273 14.078 7.258 1 97.69 112 GLN A C 1
ATOM 905 O O . GLN A 1 112 ? -15.219 13.648 7.922 1 97.69 112 GLN A O 1
ATOM 910 N N . ILE A 1 113 ? -13.227 13.391 6.906 1 97.75 113 ILE A N 1
ATOM 911 C CA . ILE A 1 113 ? -13.039 12.047 7.445 1 97.75 113 ILE A CA 1
ATOM 912 C C . ILE A 1 113 ? -11.695 11.961 8.164 1 97.75 113 ILE A C 1
ATOM 914 O O . ILE A 1 113 ? -10.805 12.781 7.934 1 97.75 113 ILE A O 1
ATOM 918 N N . ASP A 1 114 ? -11.516 10.977 9.07 1 97.62 114 ASP A N 1
ATOM 919 C CA . ASP A 1 114 ? -10.25 10.797 9.766 1 97.62 114 ASP A CA 1
ATOM 920 C C . ASP A 1 114 ? -9.812 9.336 9.742 1 97.62 114 ASP A C 1
ATOM 922 O O . ASP A 1 114 ? -8.898 8.938 10.469 1 97.62 114 ASP A O 1
ATOM 926 N N . GLU A 1 115 ? -10.555 8.516 9.016 1 97.25 115 GLU A N 1
ATOM 927 C CA . GLU A 1 115 ? -10.172 7.152 8.672 1 97.25 115 GLU A CA 1
ATOM 928 C C . GLU A 1 115 ? -9.914 7.02 7.172 1 97.25 115 GLU A C 1
ATOM 930 O O . GLU A 1 115 ? -10.758 7.379 6.352 1 97.25 115 GLU A O 1
ATOM 935 N N . VAL A 1 116 ? -8.758 6.594 6.879 1 98.19 116 VAL A N 1
ATOM 936 C CA . VAL A 1 116 ? -8.375 6.438 5.48 1 98.19 116 VAL A CA 1
ATOM 937 C C . VAL A 1 116 ? -8.359 4.957 5.109 1 98.19 116 VAL A C 1
ATOM 939 O O . VAL A 1 116 ? -7.703 4.148 5.77 1 98.19 116 VAL A O 1
ATOM 942 N N . VAL A 1 117 ? -9.07 4.621 4.059 1 97.88 117 VAL A N 1
ATOM 943 C CA . VAL A 1 117 ? -9.172 3.23 3.633 1 97.88 117 VAL A CA 1
ATOM 944 C C . VAL A 1 117 ? -8.672 3.088 2.199 1 97.88 117 VAL A C 1
ATOM 946 O O . VAL A 1 117 ? -9.07 3.85 1.315 1 97.88 117 VAL A O 1
ATOM 949 N N . GLY A 1 118 ? -7.754 2.1 1.978 1 97.88 118 GLY A N 1
ATOM 950 C CA . GLY A 1 118 ? -7.348 1.817 0.61 1 97.88 118 GLY A CA 1
ATOM 951 C C . GLY A 1 118 ? -5.84 1.845 0.417 1 97.88 118 GLY A C 1
ATOM 952 O O . GLY A 1 118 ? -5.086 1.593 1.357 1 97.88 118 GLY A O 1
ATOM 953 N N . LEU A 1 119 ? -5.449 1.954 -0.851 1 97.5 119 LEU A N 1
ATOM 954 C CA . LEU A 1 119 ? -4.051 2.143 -1.212 1 97.5 119 LEU A CA 1
ATOM 955 C C . LEU A 1 119 ? -3.605 3.576 -0.936 1 97.5 119 LEU A C 1
ATOM 957 O O . LEU A 1 119 ? -4.207 4.523 -1.444 1 97.5 119 LEU A O 1
ATOM 961 N N . VAL A 1 120 ? -2.572 3.68 -0.119 1 97.88 120 VAL A N 1
ATOM 962 C CA . VAL A 1 120 ? -2.15 4.984 0.379 1 97.88 120 VAL A CA 1
ATOM 963 C C . VAL A 1 120 ? -0.675 5.211 0.052 1 97.88 120 VAL A C 1
ATOM 965 O O . VAL A 1 120 ? 0.161 4.336 0.293 1 97.88 120 VAL A O 1
ATOM 968 N N . ASP A 1 121 ? -0.384 6.344 -0.53 1 95.25 121 ASP A N 1
ATOM 969 C CA . ASP A 1 121 ? 0.989 6.75 -0.816 1 95.25 121 ASP A CA 1
ATOM 970 C C . ASP A 1 121 ? 1.213 8.219 -0.461 1 95.25 121 ASP A C 1
ATOM 972 O O . ASP A 1 121 ? 0.58 9.109 -1.037 1 95.25 121 ASP A O 1
ATOM 976 N N . TYR A 1 122 ? 2.08 8.484 0.506 1 96 122 TYR A N 1
ATOM 977 C CA . TYR A 1 122 ? 2.426 9.852 0.876 1 96 122 TYR A CA 1
ATOM 978 C C . TYR A 1 122 ? 3.822 10.211 0.38 1 96 122 TYR A C 1
ATOM 980 O O . TYR A 1 122 ? 4.789 9.5 0.661 1 96 122 TYR A O 1
ATOM 988 N N . ASP A 1 123 ? 3.889 11.336 -0.347 1 91.12 123 ASP A N 1
ATOM 989 C CA . ASP A 1 123 ? 5.148 11.93 -0.779 1 91.12 123 ASP A CA 1
ATOM 990 C C . ASP A 1 123 ? 5.578 13.055 0.166 1 91.12 123 ASP A C 1
ATOM 992 O O . ASP A 1 123 ? 5.051 14.164 0.098 1 91.12 123 ASP A O 1
ATOM 996 N N . PRO A 1 124 ? 6.527 12.82 0.942 1 90.06 124 PRO A N 1
ATOM 997 C CA . PRO A 1 124 ? 6.859 13.812 1.971 1 90.06 124 PRO A CA 1
ATOM 998 C C . PRO A 1 124 ? 7.535 15.055 1.398 1 90.06 124 PRO A C 1
ATOM 1000 O O . PRO A 1 124 ? 7.617 16.078 2.074 1 90.06 124 PRO A O 1
ATOM 1003 N N . ILE A 1 125 ? 8.102 14.992 0.228 1 86.25 125 ILE A N 1
ATOM 1004 C CA . ILE A 1 125 ? 8.742 16.156 -0.372 1 86.25 125 ILE A CA 1
ATOM 1005 C C . ILE A 1 125 ? 7.684 17.125 -0.902 1 86.25 125 ILE A C 1
ATOM 1007 O O . ILE A 1 125 ? 7.703 18.312 -0.587 1 86.25 125 ILE A O 1
ATOM 1011 N N . GLN A 1 126 ? 6.734 16.484 -1.582 1 89.12 126 GLN A N 1
ATOM 1012 C CA . GLN A 1 126 ? 5.68 17.328 -2.141 1 89.12 126 GLN A CA 1
ATOM 1013 C C . GLN A 1 126 ? 4.57 17.578 -1.121 1 89.12 126 GLN A C 1
ATOM 1015 O O . GLN A 1 126 ? 3.732 18.453 -1.307 1 89.12 126 GLN A O 1
ATOM 1020 N N . GLY A 1 127 ? 4.539 16.781 -0.096 1 93.56 127 GLY A N 1
ATOM 1021 C CA . GLY A 1 127 ? 3.441 16.859 0.858 1 93.56 127 GLY A CA 1
ATOM 1022 C C . GLY A 1 127 ? 2.113 16.422 0.274 1 93.56 127 GLY A C 1
ATOM 1023 O O . GLY A 1 127 ? 1.075 17.016 0.558 1 93.56 127 GLY A O 1
ATOM 1024 N N . VAL A 1 128 ? 2.188 15.469 -0.635 1 96.19 128 VAL A N 1
ATOM 1025 C CA . VAL A 1 128 ? 0.966 15.031 -1.302 1 96.19 128 VAL A CA 1
ATOM 1026 C C . VAL A 1 128 ? 0.637 13.602 -0.892 1 96.19 128 VAL A C 1
ATOM 1028 O O . VAL A 1 128 ? 1.491 12.711 -0.97 1 96.19 128 VAL A O 1
ATOM 1031 N N . LEU A 1 129 ? -0.554 13.391 -0.417 1 97.94 129 LEU A N 1
ATOM 1032 C CA . LEU A 1 129 ? -1.117 12.078 -0.123 1 97.94 129 LEU A CA 1
ATOM 1033 C C . LEU A 1 129 ? -2.031 11.609 -1.253 1 97.94 129 LEU A C 1
ATOM 1035 O O . LEU A 1 129 ? -2.938 12.336 -1.664 1 97.94 129 LEU A O 1
ATOM 1039 N N . THR A 1 130 ? -1.774 10.461 -1.817 1 97.56 130 THR A N 1
ATOM 1040 C CA . THR A 1 130 ? -2.646 9.82 -2.799 1 97.56 130 THR A CA 1
ATOM 1041 C C . THR A 1 130 ? -3.367 8.625 -2.184 1 97.56 130 THR A C 1
ATOM 1043 O O . THR A 1 130 ? -2.752 7.809 -1.499 1 97.56 130 THR A O 1
ATOM 1046 N N . VAL A 1 131 ? -4.66 8.578 -2.375 1 98.62 131 VAL A N 1
ATOM 1047 C CA . VAL A 1 131 ? -5.469 7.5 -1.814 1 98.62 131 VAL A CA 1
ATOM 1048 C C . VAL A 1 131 ? -6.371 6.914 -2.896 1 98.62 131 VAL A C 1
ATOM 1050 O O . VAL A 1 131 ? -7.059 7.652 -3.605 1 98.62 131 VAL A O 1
ATOM 1053 N N . PHE A 1 132 ? -6.363 5.66 -3.037 1 98.38 132 PHE A N 1
ATOM 1054 C CA . PHE A 1 132 ? -7.344 4.918 -3.822 1 98.38 132 PHE A CA 1
ATOM 1055 C C . PHE A 1 132 ? -8.148 3.98 -2.936 1 98.38 132 PHE A C 1
ATOM 1057 O O . PHE A 1 132 ? -7.594 3.076 -2.311 1 98.38 132 PHE A O 1
ATOM 1064 N N . THR A 1 133 ? -9.438 4.23 -2.865 1 98.25 133 THR A N 1
ATOM 1065 C CA . THR A 1 133 ? -10.359 3.416 -2.074 1 98.25 133 THR A CA 1
ATOM 1066 C C . THR A 1 133 ? -11.289 2.617 -2.98 1 98.25 133 THR A C 1
ATOM 1068 O O . THR A 1 133 ? -12.047 3.195 -3.766 1 98.25 133 THR A O 1
ATOM 1071 N N . LYS A 1 134 ? -11.242 1.33 -2.783 1 96.19 134 LYS A N 1
ATOM 1072 C CA . LYS A 1 134 ? -12.172 0.463 -3.504 1 96.19 134 LYS A CA 1
ATOM 1073 C C . LYS A 1 134 ? -13.523 0.398 -2.801 1 96.19 134 LYS A C 1
ATOM 1075 O O . LYS A 1 134 ? -13.586 0.263 -1.577 1 96.19 134 LYS A O 1
ATOM 1080 N N . TYR A 1 135 ? -14.578 0.438 -3.646 1 95.81 135 TYR A N 1
ATOM 1081 C CA . TYR A 1 135 ? -15.906 0.283 -3.066 1 95.81 135 TYR A CA 1
ATOM 1082 C C . TYR A 1 135 ? -16.328 -1.182 -3.049 1 95.81 135 TYR A C 1
ATOM 1084 O O . TYR A 1 135 ? -17.25 -1.559 -2.332 1 95.81 135 TYR A O 1
ATOM 1092 N N . ARG A 1 136 ? -15.664 -1.935 -3.852 1 93 136 ARG A N 1
ATOM 1093 C CA . ARG A 1 136 ? -15.758 -3.389 -3.773 1 93 136 ARG A CA 1
ATOM 1094 C C . ARG A 1 136 ? -14.438 -4.043 -4.18 1 93 136 ARG A C 1
ATOM 1096 O O . ARG A 1 136 ? -13.594 -3.41 -4.812 1 93 136 ARG A O 1
ATOM 1103 N N . GLY A 1 137 ? -14.281 -5.258 -3.834 1 89.5 137 GLY A N 1
ATOM 1104 C CA . GLY A 1 137 ? -13 -5.938 -3.836 1 89.5 137 GLY A CA 1
ATOM 1105 C C . GLY A 1 137 ? -12.367 -6.02 -5.211 1 89.5 137 GLY A C 1
ATOM 1106 O O . GLY A 1 137 ? -11.141 -5.934 -5.348 1 89.5 137 GLY A O 1
ATOM 1107 N N . ILE A 1 138 ? -13.203 -6.191 -6.215 1 88.12 138 ILE A N 1
ATOM 1108 C CA . ILE A 1 138 ? -12.641 -6.398 -7.543 1 88.12 138 ILE A CA 1
ATOM 1109 C C . ILE A 1 138 ? -12.117 -5.074 -8.094 1 88.12 138 ILE A C 1
ATOM 1111 O O . ILE A 1 138 ? -11.391 -5.051 -9.086 1 88.12 138 ILE A O 1
ATOM 1115 N N . GLY A 1 139 ? -12.562 -3.926 -7.508 1 91.69 139 GLY A N 1
ATOM 1116 C CA . GLY A 1 139 ? -11.922 -2.652 -7.805 1 91.69 139 GLY A CA 1
ATOM 1117 C C . GLY A 1 139 ? -12.508 -1.96 -9.023 1 91.69 139 GLY A C 1
ATOM 1118 O O . GLY A 1 139 ? -11.859 -1.098 -9.617 1 91.69 139 GLY A O 1
ATOM 1119 N N . ASP A 1 140 ? -13.758 -2.262 -9.43 1 92.69 140 ASP A N 1
ATOM 1120 C CA . ASP A 1 140 ? -14.359 -1.637 -10.609 1 92.69 140 ASP A CA 1
ATOM 1121 C C . ASP A 1 140 ? -15.078 -0.34 -10.234 1 92.69 140 ASP A C 1
ATOM 1123 O O . ASP A 1 140 ? -15.633 0.34 -11.094 1 92.69 140 ASP A O 1
ATOM 1127 N N . CYS A 1 141 ? -15.07 0.04 -9.008 1 96.69 141 CYS A N 1
ATOM 1128 C CA . CYS A 1 141 ? -15.641 1.276 -8.484 1 96.69 141 CYS A CA 1
ATOM 1129 C C . CYS A 1 141 ? -14.891 1.735 -7.238 1 96.69 141 CYS A C 1
ATOM 1131 O O . CYS A 1 141 ? -14.195 0.943 -6.602 1 96.69 141 CYS A O 1
ATOM 1133 N N . GLY A 1 142 ? -14.953 3.008 -7.004 1 97.5 142 GLY A N 1
ATOM 1134 C CA . GLY A 1 142 ? -14.227 3.555 -5.867 1 97.5 142 GLY A CA 1
ATOM 1135 C C . GLY A 1 142 ? -13.961 5.043 -5.992 1 97.5 142 GLY A C 1
ATOM 1136 O O . GLY A 1 142 ? -14.609 5.73 -6.781 1 97.5 142 GLY A O 1
ATOM 1137 N N . SER A 1 143 ? -13.109 5.555 -5.121 1 98.44 143 SER A N 1
ATOM 1138 C CA . SER A 1 143 ? -12.656 6.941 -5.172 1 98.44 143 SER A CA 1
ATOM 1139 C C . SER A 1 143 ? -11.133 7.023 -5.27 1 98.44 143 SER A C 1
ATOM 1141 O O . SER A 1 143 ? -10.43 6.113 -4.832 1 98.44 143 SER A O 1
ATOM 1143 N N . PHE A 1 144 ? -10.695 7.973 -5.949 1 98.5 144 PHE A N 1
ATOM 1144 C CA . PHE A 1 144 ? -9.289 8.336 -6.102 1 98.5 144 PHE A CA 1
ATOM 1145 C C . PHE A 1 144 ? -9.07 9.797 -5.715 1 98.5 144 PHE A C 1
ATOM 1147 O O . PHE A 1 144 ? -9.727 10.688 -6.238 1 98.5 144 PHE A O 1
ATOM 1154 N N . ALA A 1 145 ? -8.055 10.023 -4.789 1 98.75 145 ALA A N 1
ATOM 1155 C CA . ALA A 1 145 ? -7.918 11.391 -4.309 1 98.75 145 ALA A CA 1
ATOM 1156 C C . ALA A 1 145 ? -6.449 11.75 -4.09 1 98.75 145 ALA A C 1
ATOM 1158 O O . ALA A 1 145 ? -5.633 10.883 -3.777 1 98.75 145 ALA A O 1
ATOM 1159 N N . LYS A 1 146 ? -6.199 12.961 -4.297 1 98.44 146 LYS A N 1
ATOM 1160 C CA . LYS A 1 146 ? -4.934 13.586 -3.922 1 98.44 146 LYS A CA 1
ATOM 1161 C C . LYS A 1 146 ? -5.152 14.734 -2.945 1 98.44 146 LYS A C 1
ATOM 1163 O O . LYS A 1 146 ? -6.059 15.547 -3.131 1 98.44 146 LYS A O 1
ATOM 1168 N N . TYR A 1 147 ? -4.32 14.812 -1.949 1 98.75 147 TYR A N 1
ATOM 1169 C CA . TYR A 1 147 ? -4.43 15.82 -0.901 1 98.75 147 TYR A CA 1
ATOM 1170 C C . TYR A 1 147 ? -3.092 16.516 -0.664 1 98.75 147 TYR A C 1
ATOM 1172 O O . TYR A 1 147 ? -2.041 15.867 -0.683 1 98.75 147 TYR A O 1
ATOM 1180 N N . GLN A 1 148 ? -3.127 17.781 -0.397 1 98.44 148 GLN A N 1
ATOM 1181 C CA . GLN A 1 148 ? -1.958 18.547 0.012 1 98.44 148 GLN A CA 1
ATOM 1182 C C . GLN A 1 148 ? -1.882 18.672 1.531 1 98.44 148 GLN A C 1
ATOM 1184 O O . GLN A 1 148 ? -2.863 19.031 2.182 1 98.44 148 GLN A O 1
ATOM 1189 N N . TRP A 1 149 ? -0.754 18.312 2.045 1 97.25 149 TRP A N 1
ATOM 1190 C CA . TRP A 1 149 ? -0.51 18.562 3.463 1 97.25 149 TRP A CA 1
ATOM 1191 C C . TRP A 1 149 ? -0.373 20.062 3.738 1 97.25 149 TRP A C 1
ATOM 1193 O O . TRP A 1 149 ? 0.416 20.75 3.086 1 97.25 149 TRP A O 1
ATOM 1203 N N . ASP A 1 150 ? -1.091 20.578 4.723 1 95.5 150 ASP A N 1
ATOM 1204 C CA . ASP A 1 150 ? -1.016 22 5.004 1 95.5 150 ASP A CA 1
ATOM 1205 C C . ASP A 1 150 ? -0.395 22.266 6.375 1 95.5 150 ASP A C 1
ATOM 1207 O O . ASP A 1 150 ? -0.58 23.328 6.957 1 95.5 150 ASP A O 1
ATOM 1211 N N . GLN A 1 151 ? 0.254 21.266 6.949 1 90.88 151 GLN A N 1
ATOM 1212 C CA . GLN A 1 151 ? 0.97 21.328 8.219 1 90.88 151 GLN A CA 1
ATOM 1213 C C . GLN A 1 151 ? 0.032 21.062 9.398 1 90.88 151 GLN A C 1
ATOM 1215 O O . GLN A 1 151 ? 0.47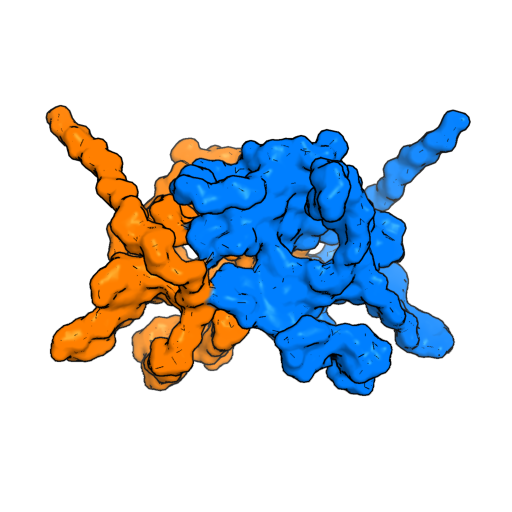9 20.953 10.539 1 90.88 151 GLN A O 1
ATOM 1220 N N . VAL A 1 152 ? -1.173 21 9.117 1 93.31 152 VAL A N 1
ATOM 1221 C CA . VAL A 1 152 ? -2.162 20.688 10.148 1 93.31 152 VAL A CA 1
ATOM 1222 C C . VAL A 1 152 ? -3.02 19.516 9.695 1 93.31 152 VAL A C 1
ATOM 1224 O O . VAL A 1 152 ? -3.078 18.484 10.383 1 93.31 152 VAL A O 1
ATOM 1227 N N . ASP A 1 153 ? -3.666 19.672 8.531 1 97.69 153 ASP A N 1
ATOM 1228 C CA . ASP A 1 153 ? -4.539 18.688 7.918 1 97.69 153 ASP A CA 1
ATOM 1229 C C . ASP A 1 153 ? -4.227 18.531 6.43 1 97.69 153 ASP A C 1
ATOM 1231 O O . ASP A 1 153 ? -3.32 19.188 5.91 1 97.69 153 ASP A O 1
ATOM 1235 N N . PHE A 1 154 ? -4.961 17.625 5.816 1 98.44 154 PHE A N 1
ATOM 1236 C CA . PHE A 1 154 ? -4.883 17.469 4.367 1 98.44 154 PHE A CA 1
ATOM 1237 C C . PHE A 1 154 ? -5.961 18.312 3.684 1 98.44 154 PHE A C 1
ATOM 1239 O O . PHE A 1 154 ? -7.09 18.391 4.172 1 98.44 154 PHE A O 1
ATOM 1246 N N . GLN A 1 155 ? -5.543 18.922 2.557 1 98.5 155 GLN A N 1
ATOM 1247 C CA . GLN A 1 155 ? -6.465 19.672 1.699 1 98.5 155 GLN A CA 1
ATOM 1248 C C . GLN A 1 155 ? -6.629 18.984 0.347 1 98.5 155 GLN A C 1
ATOM 1250 O O . GLN A 1 155 ? -5.652 18.5 -0.239 1 98.5 155 GLN A O 1
ATOM 1255 N N . ALA A 1 156 ? -7.871 18.984 -0.18 1 98.56 156 ALA A N 1
ATOM 1256 C CA . ALA A 1 156 ? -8.125 18.281 -1.437 1 98.56 156 ALA A CA 1
ATOM 1257 C C . ALA A 1 156 ? -7.465 19 -2.609 1 98.56 156 ALA A C 1
ATOM 1259 O O . ALA A 1 156 ? -7.609 20.219 -2.756 1 98.56 156 ALA A O 1
ATOM 1260 N N . ILE A 1 157 ? -6.727 18.312 -3.381 1 98.5 157 ILE A N 1
ATOM 1261 C CA . ILE A 1 157 ? -6.242 18.766 -4.68 1 98.5 157 ILE A CA 1
ATOM 1262 C C . ILE A 1 157 ? -7.168 18.25 -5.781 1 98.5 157 ILE A C 1
ATOM 1264 O O . ILE A 1 157 ? -7.551 19 -6.676 1 98.5 157 ILE A O 1
ATOM 1268 N N . GLU A 1 158 ? -7.453 17.016 -5.652 1 98.56 158 GLU A N 1
ATOM 1269 C CA . GLU A 1 158 ? -8.25 16.297 -6.645 1 98.56 158 GLU A CA 1
ATOM 1270 C C . GLU A 1 158 ? -9.047 15.164 -6.004 1 98.56 158 GLU A C 1
ATOM 1272 O O . GLU A 1 158 ? -8.539 14.453 -5.137 1 98.56 158 GLU A O 1
ATOM 1277 N N . TYR A 1 159 ? -10.258 15.055 -6.406 1 98.69 159 TYR A N 1
ATOM 1278 C CA . TYR A 1 159 ? -11.125 13.961 -5.98 1 98.69 159 TYR A CA 1
ATOM 1279 C C . TYR A 1 159 ? -11.922 13.406 -7.156 1 98.69 159 TYR A C 1
ATOM 1281 O O . TYR A 1 159 ? -12.609 14.156 -7.855 1 98.69 159 TYR A O 1
ATOM 1289 N N . ARG A 1 160 ? -11.742 12.141 -7.391 1 98.69 160 ARG A N 1
ATOM 1290 C CA . ARG A 1 160 ? -12.453 11.406 -8.438 1 98.69 160 ARG A CA 1
ATOM 1291 C C . ARG A 1 160 ? -13.219 10.227 -7.855 1 98.69 160 ARG A C 1
ATOM 1293 O O . ARG A 1 160 ? -12.812 9.648 -6.852 1 98.69 160 ARG A O 1
ATOM 1300 N N . GLU A 1 161 ? -14.305 9.898 -8.562 1 98.44 161 GLU A N 1
ATOM 1301 C CA . GLU A 1 161 ? -15.109 8.789 -8.055 1 98.44 161 GLU A CA 1
ATOM 1302 C C . GLU A 1 161 ? -15.867 8.094 -9.18 1 98.44 161 GLU A C 1
ATOM 1304 O O . GLU A 1 161 ? -16.422 8.758 -10.062 1 98.44 161 GLU A O 1
ATOM 1309 N N . LYS A 1 162 ? -15.797 6.859 -9.172 1 98.06 162 LYS A N 1
ATOM 1310 C CA . LYS A 1 162 ? -16.734 5.996 -9.898 1 98.06 162 LYS A CA 1
ATOM 1311 C C . LYS A 1 162 ? -17.625 5.23 -8.938 1 98.06 162 LYS A C 1
ATOM 1313 O O . LYS A 1 162 ? -17.203 4.246 -8.328 1 98.06 162 LYS A O 1
ATOM 1318 N N . SER A 1 163 ? -18.859 5.66 -8.914 1 95.69 163 SER A N 1
ATOM 1319 C CA . SER A 1 163 ? -19.781 5.086 -7.945 1 95.69 163 SER A CA 1
ATOM 1320 C C 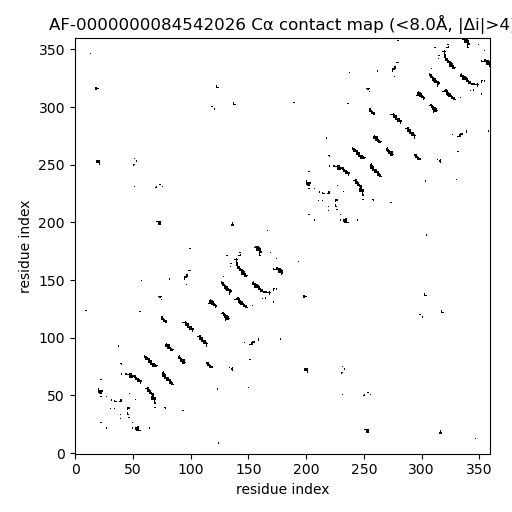. SER A 1 163 ? -20.438 3.822 -8.492 1 95.69 163 SER A C 1
ATOM 1322 O O . SER A 1 163 ? -20.906 2.979 -7.723 1 95.69 163 SER A O 1
ATOM 1324 N N . ASP A 1 164 ? -20.453 3.713 -9.836 1 95.62 164 ASP A N 1
ATOM 1325 C CA . ASP A 1 164 ? -21.109 2.57 -10.469 1 95.62 164 ASP A CA 1
ATOM 1326 C C . ASP A 1 164 ? -20.219 1.327 -10.398 1 95.62 164 ASP A C 1
ATOM 1328 O O . ASP A 1 164 ? -19.188 1.252 -11.078 1 95.62 164 ASP A O 1
ATOM 1332 N N . CYS A 1 165 ? -20.594 0.378 -9.672 1 94.62 165 CYS A N 1
ATOM 1333 C CA . CYS A 1 165 ? -19.922 -0.921 -9.617 1 94.62 165 CYS A CA 1
ATOM 1334 C C . CYS A 1 165 ? -20.5 -1.866 -10.672 1 94.62 165 CYS A C 1
ATOM 1336 O O . CYS A 1 165 ? -21.219 -2.812 -10.336 1 94.62 165 CYS A O 1
ATOM 1338 N N . ASP A 1 166 ? -20.031 -1.725 -11.883 1 93.5 166 ASP A N 1
ATOM 1339 C CA . ASP A 1 166 ? -20.734 -2.332 -13.008 1 93.5 166 ASP A CA 1
ATOM 1340 C C . ASP A 1 166 ? -19.875 -3.387 -13.695 1 93.5 166 ASP A C 1
ATOM 1342 O O . ASP A 1 166 ? -20.188 -3.828 -14.805 1 93.5 166 ASP A O 1
ATOM 1346 N N . GLY A 1 167 ? -18.812 -3.666 -13.188 1 89.38 167 GLY A N 1
ATOM 1347 C CA . GLY A 1 167 ? -17.938 -4.66 -13.789 1 89.38 167 GLY A CA 1
ATOM 1348 C C . GLY A 1 167 ? -17.016 -4.094 -14.859 1 89.38 167 GLY A C 1
ATOM 1349 O O . GLY A 1 167 ? -16.141 -4.789 -15.367 1 89.38 167 GLY A O 1
ATOM 1350 N N . ASN A 1 168 ? -17.25 -2.801 -15.164 1 92.31 168 ASN A N 1
ATOM 1351 C CA . ASN A 1 168 ? -16.375 -2.129 -16.125 1 92.31 168 ASN A CA 1
ATOM 1352 C C . ASN A 1 168 ? -15.203 -1.438 -15.445 1 92.31 168 ASN A C 1
ATOM 1354 O O . ASN A 1 168 ? -15.391 -0.459 -14.719 1 92.31 168 ASN A O 1
ATOM 1358 N N . PHE A 1 169 ? -14.086 -1.906 -15.773 1 91.5 169 PHE A N 1
ATOM 1359 C CA . PHE A 1 169 ? -12.898 -1.391 -15.109 1 91.5 169 PHE A CA 1
ATOM 1360 C C . PHE A 1 169 ? -12.398 -0.122 -15.789 1 91.5 169 PHE A C 1
ATOM 1362 O O . PHE A 1 169 ? -12.297 -0.071 -17.016 1 91.5 169 PHE A O 1
ATOM 1369 N N . VAL A 1 170 ? -12.148 0.853 -14.945 1 93.56 170 VAL A N 1
ATOM 1370 C CA . VAL A 1 170 ? -11.516 2.117 -15.32 1 93.56 170 VAL A CA 1
ATOM 1371 C C . VAL A 1 170 ? -10.375 2.432 -14.359 1 93.56 170 VAL A C 1
ATOM 1373 O O . VAL A 1 170 ? -10.508 2.244 -13.148 1 93.56 170 VAL A O 1
ATOM 1376 N N . GLU A 1 171 ? -9.211 2.768 -14.977 1 93.12 171 GLU A N 1
ATOM 1377 C CA . GLU A 1 171 ? -8.141 3.189 -14.078 1 93.12 171 GLU A CA 1
ATOM 1378 C C . GLU A 1 171 ? -8.602 4.305 -13.148 1 93.12 171 GLU A C 1
ATOM 1380 O O . GLU A 1 171 ? -9.258 5.25 -13.586 1 93.12 171 GLU A O 1
ATOM 1385 N N . PRO A 1 172 ? -8.227 4.207 -11.867 1 95.81 172 PRO A N 1
ATOM 1386 C CA . PRO A 1 172 ? -8.742 5.176 -10.898 1 95.81 172 PRO A CA 1
ATOM 1387 C C . PRO A 1 172 ? -8.445 6.621 -11.289 1 95.81 172 PRO A C 1
ATOM 1389 O O . PRO A 1 172 ? -9.266 7.512 -11.062 1 95.81 172 PRO A O 1
ATOM 1392 N N . GLU A 1 173 ? -7.348 6.859 -11.891 1 95.31 173 GLU A N 1
ATOM 1393 C CA . GLU A 1 173 ? -6.957 8.211 -12.297 1 95.31 173 GLU A CA 1
ATOM 1394 C C . GLU A 1 173 ? -7.863 8.734 -13.406 1 95.31 173 GLU A C 1
ATOM 1396 O O . GLU A 1 173 ? -7.828 9.93 -13.727 1 95.31 173 GLU A O 1
ATOM 1401 N N . ASN A 1 174 ? -8.664 7.852 -13.961 1 96.75 174 ASN A N 1
ATOM 1402 C CA . ASN A 1 174 ? -9.57 8.242 -15.031 1 96.75 174 ASN A CA 1
ATOM 1403 C C . ASN A 1 174 ? -11.023 8.227 -14.57 1 96.75 174 ASN A C 1
ATOM 1405 O O . ASN A 1 174 ? -11.945 8.359 -15.383 1 96.75 174 ASN A O 1
ATOM 1409 N N . TYR A 1 175 ? -11.25 8.016 -13.312 1 98.38 175 TYR A N 1
ATOM 1410 C CA . TYR A 1 175 ? -12.602 8.172 -12.781 1 98.38 175 TYR A CA 1
ATOM 1411 C C . TYR A 1 175 ? -13.125 9.578 -13.023 1 98.38 175 TYR A C 1
ATOM 1413 O O . TYR A 1 175 ? -12.344 10.516 -13.195 1 98.38 175 TYR A O 1
ATOM 1421 N N . PRO A 1 176 ? -14.43 9.734 -13.031 1 98.12 176 PRO A N 1
ATOM 1422 C CA . PRO A 1 176 ? -14.977 11.086 -13.117 1 98.12 176 PRO A CA 1
ATOM 1423 C C . PRO A 1 176 ? -14.477 12 -12 1 98.12 176 PRO A C 1
ATOM 1425 O O . PRO A 1 176 ? -14.414 11.586 -10.836 1 98.12 176 PRO A O 1
ATOM 1428 N N . GLN A 1 177 ? -14.125 13.203 -12.414 1 98.25 177 GLN A N 1
ATOM 1429 C CA . GLN A 1 177 ? -13.617 14.164 -11.445 1 98.25 177 GLN A CA 1
ATOM 1430 C C . GLN A 1 177 ? -14.75 14.883 -10.727 1 98.25 177 GLN A C 1
ATOM 1432 O O . GLN A 1 177 ? -15.672 15.398 -11.367 1 98.25 177 GLN A O 1
ATOM 1437 N N . ILE A 1 178 ? -14.664 14.938 -9.445 1 97.62 178 ILE A N 1
ATOM 1438 C CA . ILE A 1 178 ? -15.664 15.57 -8.586 1 97.62 178 ILE A CA 1
ATOM 1439 C C . ILE A 1 178 ? -15.125 16.906 -8.086 1 97.62 178 ILE A C 1
ATOM 1441 O O . ILE A 1 178 ? -15.883 17.875 -7.941 1 97.62 178 ILE A O 1
ATOM 1445 N N . TYR A 1 179 ? -13.898 16.969 -7.809 1 97.75 179 TYR A N 1
ATOM 1446 C CA . TYR A 1 179 ? -13.219 18.141 -7.285 1 97.75 179 TYR A CA 1
ATOM 1447 C C . TYR A 1 179 ? -11.828 18.297 -7.891 1 97.75 179 TYR A C 1
ATOM 1449 O O . TYR A 1 179 ? -11.086 17.312 -7.996 1 97.75 179 TYR A O 1
ATOM 1457 N N . PRO A 1 180 ? -11.219 19.359 -8.211 1 96.75 180 PRO A N 1
ATOM 1458 C CA . PRO A 1 180 ? -12.055 20.547 -8.367 1 96.75 180 PRO A CA 1
ATOM 1459 C C . PRO A 1 180 ? -13.039 20.438 -9.523 1 96.75 180 PRO A C 1
ATOM 1461 O O . PRO A 1 180 ? -12.797 19.688 -10.477 1 96.75 180 PRO A O 1
ATOM 1464 N N . MET B 1 1 ? -2.355 -16.75 -38.625 1 22.25 1 MET B N 1
ATOM 1465 C CA . MET B 1 1 ? -3.33 -15.742 -38.219 1 22.25 1 MET B CA 1
ATOM 1466 C C . MET B 1 1 ? -3.75 -15.961 -36.75 1 22.25 1 MET B C 1
ATOM 1468 O O . MET B 1 1 ? -4.504 -16.891 -36.469 1 22.25 1 MET B O 1
ATOM 1472 N N . ARG B 1 2 ? -2.912 -15.797 -35.781 1 26.34 2 ARG B N 1
ATOM 1473 C CA . ARG B 1 2 ? -3.023 -16.266 -34.406 1 26.34 2 ARG B CA 1
ATOM 1474 C C . ARG B 1 2 ? -4.117 -15.508 -33.656 1 26.34 2 ARG B C 1
ATOM 1476 O O . ARG B 1 2 ? -4.051 -14.289 -33.5 1 26.34 2 ARG B O 1
ATOM 1483 N N . LEU B 1 3 ? -5.367 -16 -33.781 1 25.25 3 LEU B N 1
ATOM 1484 C CA . LEU B 1 3 ? -6.555 -15.414 -33.188 1 25.25 3 LEU B CA 1
ATOM 1485 C C . LEU B 1 3 ? -6.379 -15.266 -31.672 1 25.25 3 LEU B C 1
ATOM 1487 O O . LEU B 1 3 ? -6.184 -16.25 -30.969 1 25.25 3 LEU B O 1
ATOM 1491 N N . ASN B 1 4 ? -5.711 -14.328 -31.266 1 28.73 4 ASN B N 1
ATOM 1492 C CA . ASN B 1 4 ? -5.477 -14.016 -29.859 1 28.73 4 ASN B CA 1
ATOM 1493 C C . ASN B 1 4 ? -6.785 -13.789 -29.094 1 28.73 4 ASN B C 1
ATOM 1495 O O . ASN B 1 4 ? -7.496 -12.82 -29.359 1 28.73 4 ASN B O 1
ATOM 1499 N N . HIS B 1 5 ? -7.531 -14.859 -28.859 1 28.36 5 HIS B N 1
ATOM 1500 C CA . HIS B 1 5 ? -8.773 -14.781 -28.094 1 28.36 5 HIS B CA 1
ATOM 1501 C C . HIS B 1 5 ? -8.57 -14 -26.797 1 28.36 5 HIS B C 1
ATOM 1503 O O . HIS B 1 5 ? -7.609 -14.242 -26.062 1 28.36 5 HIS B O 1
ATOM 1509 N N . ALA B 1 6 ? -9.141 -12.852 -26.844 1 34.72 6 ALA B N 1
ATOM 1510 C CA . ALA B 1 6 ? -9.266 -12.109 -25.578 1 34.72 6 ALA B CA 1
ATOM 1511 C C . ALA B 1 6 ? -9.758 -13.016 -24.453 1 34.72 6 ALA B C 1
ATOM 1513 O O . ALA B 1 6 ? -10.734 -13.75 -24.641 1 34.72 6 ALA B O 1
ATOM 1514 N N . PRO B 1 7 ? -9 -13.328 -23.438 1 30.83 7 PRO B N 1
ATOM 1515 C CA . PRO B 1 7 ? -9.531 -14.25 -22.438 1 30.83 7 PRO B CA 1
ATOM 1516 C C . PRO B 1 7 ? -10.984 -13.953 -22.078 1 30.83 7 PRO B C 1
ATOM 1518 O O . PRO B 1 7 ? -11.43 -12.805 -22.172 1 30.83 7 PRO B O 1
ATOM 1521 N N . GLU B 1 8 ? -11.969 -14.875 -22.188 1 30.12 8 GLU B N 1
ATOM 1522 C CA . GLU B 1 8 ? -13.359 -14.828 -21.75 1 30.12 8 GLU B CA 1
ATOM 1523 C C . GLU B 1 8 ? -13.516 -14.094 -20.438 1 30.12 8 GLU B C 1
ATOM 1525 O O . GLU B 1 8 ? -12.797 -14.383 -19.469 1 30.12 8 GLU B O 1
ATOM 1530 N N . ALA B 1 9 ? -14.188 -12.969 -20.438 1 35.75 9 ALA B N 1
ATOM 1531 C CA . ALA B 1 9 ? -14.602 -12.18 -19.281 1 35.75 9 ALA B CA 1
ATOM 1532 C C . ALA B 1 9 ? -15.188 -13.07 -18.188 1 35.75 9 ALA B C 1
ATOM 1534 O O . ALA B 1 9 ? -16.016 -13.945 -18.469 1 35.75 9 ALA B O 1
ATOM 1535 N N . ILE B 1 10 ? -14.477 -13.312 -17.094 1 35.22 10 ILE B N 1
ATOM 1536 C CA . ILE B 1 10 ? -14.969 -13.883 -15.844 1 35.22 10 ILE B CA 1
ATOM 1537 C C . ILE B 1 10 ? -16.375 -13.352 -15.547 1 35.22 10 ILE B C 1
ATOM 1539 O O . ILE B 1 10 ? -16.531 -12.406 -14.766 1 35.22 10 ILE B O 1
ATOM 1543 N N . ASP B 1 11 ? -17.172 -13.125 -16.422 1 33.81 11 ASP B N 1
ATOM 1544 C CA . ASP B 1 11 ? -18.547 -12.664 -16.312 1 33.81 11 ASP B CA 1
ATOM 1545 C C . ASP B 1 11 ? -19.297 -13.383 -15.18 1 33.81 11 ASP B C 1
ATOM 1547 O O . ASP B 1 11 ? -20.094 -12.773 -14.477 1 33.81 11 ASP B O 1
ATOM 1551 N N . GLU B 1 12 ? -19.219 -14.727 -15.148 1 38.38 12 GLU B N 1
ATOM 1552 C CA . GLU B 1 12 ? -20.156 -15.477 -14.312 1 38.38 12 GLU B CA 1
ATOM 1553 C C . GLU B 1 12 ? -19.953 -15.148 -12.836 1 38.38 12 GLU B C 1
ATOM 1555 O O . GLU B 1 12 ? -20.922 -15.117 -12.07 1 38.38 12 GLU B O 1
ATOM 1560 N N . ASP B 1 13 ? -18.734 -15.07 -12.305 1 38.47 13 ASP B N 1
ATOM 1561 C CA . ASP B 1 13 ? -18.484 -15.109 -10.867 1 38.47 13 ASP B CA 1
ATOM 1562 C C . ASP B 1 13 ? -18.672 -13.719 -10.25 1 38.47 13 ASP B C 1
ATOM 1564 O O . ASP B 1 13 ? -18.422 -13.531 -9.055 1 38.47 13 ASP B O 1
ATOM 1568 N N . LEU B 1 14 ? -18.938 -12.711 -10.969 1 42.53 14 LEU B N 1
ATOM 1569 C CA . LEU B 1 14 ? -19.25 -11.406 -10.398 1 42.53 14 LEU B CA 1
ATOM 1570 C C . LEU B 1 14 ? -20.547 -11.453 -9.602 1 42.53 14 LEU B C 1
ATOM 1572 O O . LEU B 1 14 ? -20.922 -10.484 -8.945 1 42.53 14 LEU B O 1
ATOM 1576 N N . GLU B 1 15 ? -21.375 -12.375 -9.945 1 42.19 15 GLU B N 1
ATOM 1577 C CA . GLU B 1 15 ? -22.578 -12.539 -9.125 1 42.19 15 GLU B CA 1
ATOM 1578 C C . GLU B 1 15 ? -22.219 -12.828 -7.668 1 42.19 15 GLU B C 1
ATOM 1580 O O . GLU B 1 15 ? -23.094 -12.852 -6.801 1 42.19 15 GLU B O 1
ATOM 1585 N N . GLN B 1 16 ? -20.969 -13.438 -7.461 1 46.69 16 GLN B N 1
ATOM 1586 C CA . GLN B 1 16 ? -20.672 -13.812 -6.082 1 46.69 16 GLN B CA 1
ATOM 1587 C C . GLN B 1 16 ? -20.234 -12.602 -5.262 1 46.69 16 GLN B C 1
ATOM 1589 O O . GLN B 1 16 ? -19.641 -11.672 -5.797 1 46.69 16 GLN B O 1
ATOM 1594 N N . GLY B 1 17 ? -20.703 -12.539 -3.949 1 54.38 17 GLY B N 1
ATOM 1595 C CA . GLY B 1 17 ? -20.422 -11.578 -2.893 1 54.38 17 GLY B CA 1
ATOM 1596 C C . GLY B 1 17 ? -19.047 -10.93 -3.02 1 54.38 17 GLY B C 1
ATOM 1597 O O . GLY B 1 17 ? -18.219 -11.383 -3.805 1 54.38 17 GLY B O 1
ATOM 1598 N N . ASP B 1 18 ? -18.906 -9.719 -2.561 1 61.34 18 ASP B N 1
ATOM 1599 C CA . ASP B 1 18 ? -17.641 -8.992 -2.518 1 61.34 18 ASP B CA 1
ATOM 1600 C C . ASP B 1 18 ? -16.484 -9.906 -2.104 1 61.34 18 ASP B C 1
ATOM 1602 O O . ASP B 1 18 ? -16.562 -10.57 -1.067 1 61.34 18 ASP B O 1
ATOM 1606 N N . PRO B 1 19 ? -15.578 -10.156 -3.117 1 70.25 19 PRO B N 1
ATOM 1607 C CA . PRO B 1 19 ? -14.523 -11.102 -2.752 1 70.25 19 PRO B CA 1
ATOM 1608 C C . PRO B 1 19 ? -13.75 -10.672 -1.507 1 70.25 19 PRO B C 1
ATOM 1610 O O . PRO B 1 19 ? -13.703 -9.484 -1.183 1 70.25 19 PRO B O 1
ATOM 1613 N N . PHE B 1 20 ? -13.43 -11.625 -0.749 1 77.06 20 PHE B N 1
ATOM 1614 C CA . PHE B 1 20 ? -12.578 -11.531 0.429 1 77.06 20 PHE B CA 1
ATOM 1615 C C . PHE B 1 20 ? -11.148 -11.938 0.097 1 77.06 20 PHE B C 1
ATOM 1617 O O . PHE B 1 20 ? -10.906 -13.055 -0.364 1 77.06 20 PHE B O 1
ATOM 1624 N N . PHE B 1 21 ? -10.188 -10.984 0.273 1 92.25 21 PHE B N 1
ATOM 1625 C CA . PHE B 1 21 ? -8.836 -11.289 -0.169 1 92.25 21 PHE B CA 1
ATOM 1626 C C . PHE B 1 21 ? -7.906 -11.477 1.023 1 92.25 21 PHE B C 1
ATOM 1628 O O . PHE B 1 21 ? -6.695 -11.656 0.854 1 92.25 21 PHE B O 1
ATOM 1635 N N . ARG B 1 22 ? -8.43 -11.5 2.23 1 94 22 ARG B N 1
ATOM 1636 C CA . ARG B 1 22 ? -7.547 -11.844 3.338 1 94 22 ARG B CA 1
ATOM 1637 C C . ARG B 1 22 ? -7.016 -13.266 3.191 1 94 22 ARG B C 1
ATOM 1639 O O . ARG B 1 22 ?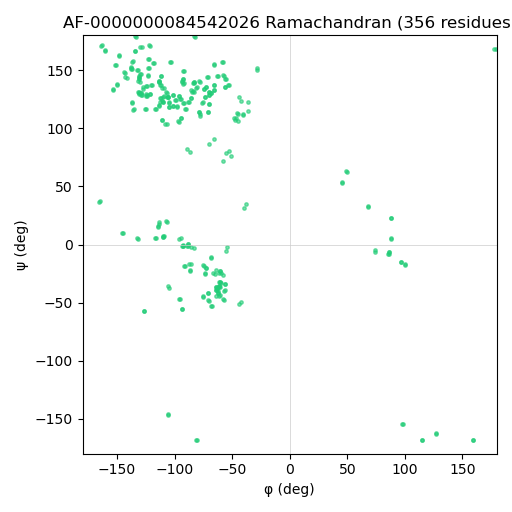 -7.742 -14.172 2.773 1 94 22 ARG B O 1
ATOM 1646 N N . VAL B 1 23 ? -5.824 -13.438 3.602 1 96.69 23 VAL B N 1
ATOM 1647 C CA . VAL B 1 23 ? -5.262 -14.781 3.537 1 96.69 23 VAL B CA 1
ATOM 1648 C C . VAL B 1 23 ? -5.953 -15.68 4.559 1 96.69 23 VAL B C 1
ATOM 1650 O O . VAL B 1 23 ? -5.918 -15.406 5.758 1 96.69 23 VAL B O 1
ATOM 1653 N N . PRO B 1 24 ? -6.559 -16.734 4.07 1 94.81 24 PRO B N 1
ATOM 1654 C CA . PRO B 1 24 ? -7.137 -17.672 5.047 1 94.81 24 PRO B CA 1
ATOM 1655 C C . PRO B 1 24 ? -6.105 -18.203 6.039 1 94.81 24 PRO B C 1
ATOM 1657 O O . PRO B 1 24 ? -4.953 -18.438 5.668 1 94.81 24 PRO B O 1
ATOM 1660 N N . GLU B 1 25 ? -6.586 -18.391 7.246 1 96.25 25 GLU B N 1
ATOM 1661 C CA . GLU B 1 25 ? -5.688 -18.828 8.312 1 96.25 25 GLU B CA 1
ATOM 1662 C C . GLU B 1 25 ? -4.973 -20.125 7.945 1 96.25 25 GLU B C 1
ATOM 1664 O O . GLU B 1 25 ? -3.781 -20.281 8.211 1 96.25 25 GLU B O 1
ATOM 1669 N N . SER B 1 26 ? -5.695 -21.047 7.301 1 96 26 SER B N 1
ATOM 1670 C CA . SER B 1 26 ? -5.098 -22.328 6.926 1 96 26 SER B CA 1
ATOM 1671 C C . SER B 1 26 ? -3.973 -22.141 5.914 1 96 26 SER B C 1
ATOM 1673 O O . SER B 1 26 ? -2.961 -22.828 5.961 1 96 26 SER B O 1
ATOM 1675 N N . ILE B 1 27 ? -4.125 -21.219 5.035 1 97.19 27 ILE B N 1
ATOM 1676 C CA . ILE B 1 27 ? -3.109 -20.938 4.031 1 97.19 27 ILE B CA 1
ATOM 1677 C C . ILE B 1 27 ? -1.901 -20.281 4.688 1 97.19 27 ILE B C 1
ATOM 1679 O O . ILE B 1 27 ? -0.756 -20.641 4.406 1 97.19 27 ILE B O 1
ATOM 1683 N N . MET B 1 28 ? -2.127 -19.359 5.609 1 98 28 MET B N 1
ATOM 1684 C CA . MET B 1 28 ? -1.021 -18.734 6.32 1 98 28 MET B CA 1
ATOM 1685 C C . MET B 1 28 ? -0.233 -19.75 7.125 1 98 28 MET B C 1
ATOM 1687 O O . MET B 1 28 ? 0.999 -19.719 7.141 1 98 28 MET B O 1
ATOM 1691 N N . GLN B 1 29 ? -0.964 -20.625 7.754 1 98.06 29 GLN B N 1
ATOM 1692 C CA . GLN B 1 29 ? -0.306 -21.656 8.539 1 98.06 29 GLN B CA 1
ATOM 1693 C C . GLN B 1 29 ? 0.552 -22.562 7.66 1 98.06 29 GLN B C 1
ATOM 1695 O O . GLN B 1 29 ? 1.625 -23 8.07 1 98.06 29 GLN B O 1
ATOM 1700 N N . TYR B 1 30 ? 0.059 -22.844 6.477 1 98.12 30 TYR B N 1
ATOM 1701 C CA . TYR B 1 30 ? 0.867 -23.625 5.543 1 98.12 30 TYR B CA 1
ATOM 1702 C C . TYR B 1 30 ? 2.195 -22.938 5.262 1 98.12 30 TYR B C 1
ATOM 1704 O O . TYR B 1 30 ? 3.254 -23.562 5.309 1 98.12 30 TYR B O 1
ATOM 1712 N N . PHE B 1 31 ? 2.145 -21.656 4.98 1 98.5 31 PHE B N 1
ATOM 1713 C CA . PHE B 1 31 ? 3.367 -20.922 4.684 1 98.5 31 PHE B CA 1
ATOM 1714 C C . PHE B 1 31 ? 4.293 -20.891 5.895 1 98.5 31 PHE B C 1
ATOM 1716 O O . PHE B 1 31 ? 5.508 -21.047 5.758 1 98.5 31 PHE B O 1
ATOM 1723 N N . TYR B 1 32 ? 3.732 -20.734 7.105 1 98.25 32 TYR B N 1
ATOM 1724 C CA . TYR B 1 32 ? 4.543 -20.75 8.32 1 98.25 32 TYR B CA 1
ATOM 1725 C C . TYR B 1 32 ? 5.242 -22.094 8.484 1 98.25 32 TYR B C 1
ATOM 1727 O O . TYR B 1 32 ? 6.449 -22.141 8.742 1 98.25 32 TYR B O 1
ATOM 1735 N N . SER B 1 33 ? 4.535 -23.109 8.258 1 98 33 SER B N 1
ATOM 1736 C CA . SER B 1 33 ? 5.043 -24.453 8.508 1 98 33 SER B CA 1
ATOM 1737 C C . SER B 1 33 ? 6.074 -24.859 7.461 1 98 33 SER B C 1
ATOM 1739 O O . SER B 1 33 ? 6.934 -25.703 7.727 1 98 33 SER B O 1
ATOM 1741 N N . ASN B 1 34 ? 6.047 -24.312 6.309 1 98 34 ASN B N 1
ATOM 1742 C CA . ASN B 1 34 ? 6.926 -24.703 5.211 1 98 34 ASN B CA 1
ATOM 1743 C C . ASN B 1 34 ? 7.914 -23.594 4.852 1 98 34 ASN B C 1
ATOM 1745 O O . ASN B 1 34 ? 8.477 -23.594 3.754 1 98 34 ASN B O 1
ATOM 1749 N N . ARG B 1 35 ? 8.133 -22.625 5.727 1 97.38 35 ARG B N 1
ATOM 1750 C CA . ARG B 1 35 ? 8.875 -21.406 5.438 1 97.38 35 ARG B CA 1
ATOM 1751 C C . ARG B 1 35 ? 10.305 -21.719 5.02 1 97.38 35 ARG B C 1
ATOM 1753 O O . ARG B 1 35 ? 10.859 -21.047 4.141 1 97.38 35 ARG B O 1
ATOM 1760 N N . ASP B 1 36 ? 10.922 -22.734 5.605 1 96.56 36 ASP B N 1
ATOM 1761 C CA . ASP B 1 36 ? 12.305 -23.062 5.27 1 96.56 36 ASP B CA 1
ATOM 1762 C C . ASP B 1 36 ? 12.398 -23.656 3.865 1 96.56 36 ASP B C 1
ATOM 1764 O O . ASP B 1 36 ? 13.227 -23.234 3.061 1 96.56 36 ASP B O 1
ATOM 1768 N N . GLN B 1 37 ? 11.531 -24.594 3.605 1 96.56 37 GLN B N 1
ATOM 1769 C CA . GLN B 1 37 ? 11.531 -25.25 2.305 1 96.56 37 GLN B CA 1
ATOM 1770 C C . GLN B 1 37 ? 11.25 -24.25 1.183 1 96.56 37 GLN B C 1
ATOM 1772 O O . GLN B 1 37 ? 11.797 -24.375 0.086 1 96.56 37 GLN B O 1
ATOM 1777 N N . LEU B 1 38 ? 10.453 -23.219 1.467 1 97.5 38 LEU B N 1
ATOM 1778 C CA . LEU B 1 38 ? 10.031 -22.25 0.459 1 97.5 38 LEU B CA 1
ATOM 1779 C C . LEU B 1 38 ? 10.984 -21.062 0.421 1 97.5 38 LEU B C 1
ATOM 1781 O O . LEU B 1 38 ? 10.797 -20.141 -0.38 1 97.5 38 LEU B O 1
ATOM 1785 N N . THR B 1 39 ? 11.992 -21.016 1.236 1 96.81 39 THR B N 1
ATOM 1786 C CA . THR B 1 39 ? 12.852 -19.844 1.377 1 96.81 39 THR B CA 1
ATOM 1787 C C . THR B 1 39 ? 12.023 -18.578 1.479 1 96.81 39 THR B C 1
ATOM 1789 O O . THR B 1 39 ? 12.242 -17.609 0.731 1 96.81 39 THR B O 1
ATOM 1792 N N . LEU B 1 40 ? 11.117 -18.609 2.398 1 97.44 40 LEU B N 1
ATOM 1793 C CA . LEU B 1 40 ? 10.148 -17.531 2.545 1 97.44 40 LEU B CA 1
ATOM 1794 C C . LEU B 1 40 ? 10.797 -16.281 3.115 1 97.44 40 LEU B C 1
ATOM 1796 O O . LEU B 1 40 ? 11.578 -16.359 4.07 1 97.44 40 LEU B O 1
ATOM 1800 N N . CYS B 1 41 ? 10.469 -15.094 2.508 1 97.38 41 CYS B N 1
ATOM 1801 C CA . CYS B 1 41 ? 10.859 -13.789 3.018 1 97.38 41 CYS B CA 1
ATOM 1802 C C . CYS B 1 41 ? 12.352 -13.75 3.338 1 97.38 41 CYS B C 1
ATOM 1804 O O . CYS B 1 41 ? 12.742 -13.375 4.445 1 97.38 41 CYS B O 1
ATOM 1806 N N . PRO B 1 42 ? 13.086 -13.945 2.219 1 92.44 42 PRO B N 1
ATOM 1807 C CA . PRO B 1 42 ? 14.523 -13.844 2.492 1 92.44 42 PRO B CA 1
ATOM 1808 C C . PRO B 1 42 ? 14.945 -12.438 2.912 1 92.44 42 PRO B C 1
ATOM 1810 O O . PRO B 1 42 ? 14.477 -11.453 2.344 1 92.44 42 PRO B O 1
ATOM 1813 N N . GLY B 1 43 ? 15.703 -12.219 3.93 1 89.25 43 GLY B N 1
ATOM 1814 C CA . GLY B 1 43 ? 16.125 -10.922 4.449 1 89.25 43 GLY B CA 1
ATOM 1815 C C . GLY B 1 43 ? 15.32 -10.484 5.66 1 89.25 43 GLY B C 1
ATOM 1816 O O . GLY B 1 43 ? 15.672 -9.492 6.312 1 89.25 43 GLY B O 1
ATOM 1817 N N . GLY B 1 44 ? 14.195 -11.102 5.836 1 90.12 44 GLY B N 1
ATOM 1818 C CA . GLY B 1 44 ? 13.367 -10.844 7.004 1 90.12 44 GLY B CA 1
ATOM 1819 C C . GLY B 1 44 ? 13.414 -11.961 8.031 1 90.12 44 GLY B C 1
ATOM 1820 O O . GLY B 1 44 ? 14.477 -12.547 8.266 1 90.12 44 GLY B O 1
ATOM 1821 N N . THR B 1 45 ? 12.234 -12.156 8.688 1 88.5 45 THR B N 1
ATOM 1822 C CA . THR B 1 45 ? 12.172 -13.141 9.766 1 88.5 45 THR B CA 1
ATOM 1823 C C . THR B 1 45 ? 11.711 -14.492 9.242 1 88.5 45 THR B C 1
ATOM 1825 O O . THR B 1 45 ? 11.547 -15.445 10.008 1 88.5 45 THR B O 1
ATOM 1828 N N . SER B 1 46 ? 11.414 -14.602 7.949 1 91.25 46 SER B N 1
ATOM 1829 C CA . SER B 1 46 ? 10.844 -15.781 7.312 1 91.25 46 SER B CA 1
ATOM 1830 C C . SER B 1 46 ? 9.367 -15.945 7.668 1 91.25 46 SER B C 1
ATOM 1832 O O . SER B 1 46 ? 8.711 -16.891 7.219 1 91.25 46 SER B O 1
ATOM 1834 N N . PHE B 1 47 ? 8.852 -15.117 8.523 1 95.44 47 PHE B N 1
ATOM 1835 C CA . PHE B 1 47 ? 7.434 -15.117 8.883 1 95.44 47 PHE B CA 1
ATOM 1836 C C . PHE B 1 47 ? 6.727 -13.906 8.297 1 95.44 47 PHE B C 1
ATOM 1838 O O . PHE B 1 47 ? 6.852 -12.797 8.82 1 95.44 47 PHE B O 1
ATOM 1845 N N . PRO B 1 48 ? 5.984 -14.203 7.238 1 97.12 48 PRO B N 1
ATOM 1846 C CA . PRO B 1 48 ? 5.215 -13.078 6.703 1 97.12 48 PRO B CA 1
ATOM 1847 C C . PRO B 1 48 ? 4.141 -12.586 7.668 1 97.12 48 PRO B C 1
ATOM 1849 O O . PRO B 1 48 ? 3.684 -13.344 8.531 1 97.12 48 PRO B O 1
ATOM 1852 N N . PHE B 1 49 ? 3.791 -11.336 7.496 1 96.56 49 PHE B N 1
ATOM 1853 C CA . PHE B 1 49 ? 2.74 -10.742 8.312 1 96.56 49 PHE B CA 1
ATOM 1854 C C . PHE B 1 49 ? 1.363 -11.07 7.746 1 96.56 49 PHE B C 1
ATOM 1856 O O . PHE B 1 49 ? 1.167 -11.031 6.527 1 96.56 49 PHE B O 1
ATOM 1863 N N . GLN B 1 50 ? 0.431 -11.367 8.656 1 94.88 50 GLN B N 1
ATOM 1864 C CA . GLN B 1 50 ? -0.936 -11.625 8.211 1 94.88 50 GLN B CA 1
ATOM 1865 C C . GLN B 1 50 ? -1.587 -10.352 7.672 1 94.88 50 GLN B C 1
ATOM 1867 O O . GLN B 1 50 ? -2.174 -10.367 6.586 1 94.88 50 GLN B O 1
ATOM 1872 N N . VAL B 1 51 ? -1.55 -9.273 8.492 1 94.69 51 VAL B N 1
ATOM 1873 C CA . VAL B 1 51 ? -2.076 -7.988 8.031 1 94.69 51 VAL B CA 1
ATOM 1874 C C . VAL B 1 51 ? -1.164 -7.41 6.957 1 94.69 51 VAL B C 1
ATOM 1876 O O . VAL B 1 51 ? 0.058 -7.387 7.113 1 94.69 51 VAL B O 1
ATOM 1879 N N . GLY B 1 52 ? -1.751 -6.992 5.867 1 96.12 52 GLY B N 1
ATOM 1880 C CA . GLY B 1 52 ? -0.984 -6.504 4.73 1 96.12 52 GLY B CA 1
ATOM 1881 C C . GLY B 1 52 ? -0.756 -7.559 3.666 1 96.12 52 GLY B C 1
ATOM 1882 O O . GLY B 1 52 ? -0.32 -7.246 2.557 1 96.12 52 GLY B O 1
ATOM 1883 N N . SER B 1 53 ? -0.979 -8.852 3.988 1 98.12 53 SER B N 1
ATOM 1884 C CA . SER B 1 53 ? -0.957 -9.93 3.006 1 98.12 53 SER B CA 1
ATOM 1885 C C . SER B 1 53 ? -2.348 -10.188 2.441 1 98.12 53 SER B C 1
ATOM 1887 O O . SER B 1 53 ? -3.35 -10.023 3.141 1 98.12 53 SER B O 1
ATOM 1889 N N . PHE B 1 54 ? -2.334 -10.625 1.181 1 97.56 54 PHE B N 1
ATOM 1890 C CA . PHE B 1 54 ? -3.598 -10.875 0.5 1 97.56 54 PHE B CA 1
ATOM 1891 C C . PHE B 1 54 ? -3.531 -12.172 -0.299 1 97.56 54 PHE B C 1
ATOM 1893 O O . PHE B 1 54 ? -2.453 -12.594 -0.725 1 97.56 54 PHE B O 1
ATOM 1900 N N . ALA B 1 55 ? -4.699 -12.828 -0.486 1 96.88 55 ALA B N 1
ATOM 1901 C CA . ALA B 1 55 ? -4.863 -13.992 -1.348 1 96.88 55 ALA B CA 1
ATOM 1902 C C . ALA B 1 55 ? -5.973 -13.766 -2.373 1 96.88 55 ALA B C 1
ATOM 1904 O O . ALA B 1 55 ? -7.148 -13.664 -2.012 1 96.88 55 ALA B O 1
ATOM 1905 N N . TYR B 1 56 ? -5.59 -13.766 -3.604 1 95.38 56 TYR B N 1
ATOM 1906 C CA . TYR B 1 56 ? -6.52 -13.531 -4.703 1 95.38 56 TYR B CA 1
ATOM 1907 C C . TYR B 1 56 ? -6.902 -14.844 -5.379 1 95.38 56 TYR B C 1
ATOM 1909 O O . TYR B 1 56 ? -6.031 -15.602 -5.816 1 95.38 56 TYR B O 1
ATOM 1917 N N . PRO B 1 57 ? -8.156 -15.039 -5.508 1 92.44 57 PRO B N 1
ATOM 1918 C CA . PRO B 1 57 ? -8.547 -16.297 -6.141 1 92.44 57 PRO B CA 1
ATOM 1919 C C . PRO B 1 57 ? -8.125 -16.391 -7.605 1 92.44 57 PRO B C 1
ATOM 1921 O O . PRO B 1 57 ? -8.188 -15.391 -8.328 1 92.44 57 PRO B O 1
ATOM 1924 N N . LEU B 1 58 ? -7.605 -17.547 -8.023 1 90.44 58 LEU B N 1
ATOM 1925 C CA . LEU B 1 58 ? -7.223 -17.828 -9.398 1 90.44 58 LEU B CA 1
ATOM 1926 C C . LEU B 1 58 ? -8.219 -18.781 -10.055 1 90.44 58 LEU B C 1
ATOM 1928 O O . LEU B 1 58 ? -7.973 -19.281 -11.156 1 90.44 58 LEU B O 1
ATOM 1932 N N . GLY B 1 59 ? -9.406 -18.969 -9.602 1 78.94 59 GLY B N 1
ATOM 1933 C CA . GLY B 1 59 ? -10.375 -19.953 -10.07 1 78.94 59 GLY B CA 1
ATOM 1934 C C . GLY B 1 59 ? -10.391 -21.219 -9.234 1 78.94 59 GLY B C 1
ATOM 1935 O O . GLY B 1 59 ? -10.219 -21.172 -8.016 1 78.94 59 GLY B O 1
ATOM 1936 N N . THR B 1 60 ? -10.82 -22.422 -9.773 1 66.25 60 THR B N 1
ATOM 1937 C CA . THR B 1 60 ? -11.172 -23.656 -9.094 1 66.25 60 THR B CA 1
ATOM 1938 C C . THR B 1 60 ? -10.023 -24.125 -8.195 1 66.25 60 THR B C 1
ATOM 1940 O O . THR B 1 60 ? -10.25 -24.812 -7.195 1 66.25 60 THR B O 1
ATOM 1943 N N . GLN B 1 61 ? -8.938 -23.422 -8.195 1 68.88 61 GLN B N 1
ATOM 1944 C CA . GLN B 1 61 ? -8.094 -24.188 -7.285 1 68.88 61 GLN B CA 1
ATOM 1945 C C . GLN B 1 61 ? -6.871 -23.375 -6.855 1 68.88 61 GLN B C 1
ATOM 1947 O O . GLN B 1 61 ? -5.773 -23.922 -6.727 1 68.88 61 GLN B O 1
ATOM 1952 N N . GLY B 1 62 ? -7.086 -22.234 -6.707 1 91.5 62 GLY B N 1
ATOM 1953 C CA . GLY B 1 62 ? -5.844 -21.719 -6.16 1 91.5 62 GLY B CA 1
ATOM 1954 C C . GLY B 1 62 ? -5.871 -20.219 -5.945 1 91.5 62 GLY B C 1
ATOM 1955 O O . GLY B 1 62 ? -6.891 -19.562 -6.188 1 91.5 62 GLY B O 1
ATOM 1956 N N . TYR B 1 63 ? -4.883 -19.781 -5.25 1 95.94 63 TYR B N 1
ATOM 1957 C CA . TYR B 1 63 ? -4.734 -18.359 -4.906 1 95.94 63 TYR B CA 1
ATOM 1958 C C . TYR B 1 63 ? -3.389 -17.828 -5.379 1 95.94 63 TYR B C 1
ATOM 1960 O O . TYR B 1 63 ? -2.381 -18.531 -5.34 1 95.94 63 TYR B O 1
ATOM 1968 N N . LEU B 1 64 ? -3.428 -16.641 -5.961 1 97.56 64 LEU B N 1
ATOM 1969 C CA . LEU B 1 64 ? -2.223 -15.82 -5.934 1 97.56 64 LEU B CA 1
ATOM 1970 C C . LEU B 1 64 ? -2.055 -15.141 -4.578 1 97.56 64 LEU B C 1
ATOM 1972 O O . LEU B 1 64 ? -2.867 -14.297 -4.195 1 97.56 64 LEU B O 1
ATOM 1976 N N . VAL B 1 65 ? -1.035 -15.492 -3.838 1 98.19 65 VAL B N 1
ATOM 1977 C CA . VAL B 1 65 ? -0.851 -15.008 -2.475 1 98.19 65 VAL B CA 1
ATOM 1978 C C . VAL B 1 65 ? 0.253 -13.953 -2.445 1 98.19 65 VAL B C 1
ATOM 1980 O O . VAL B 1 65 ? 1.371 -14.203 -2.9 1 98.19 65 VAL B O 1
ATOM 1983 N N . GLN B 1 66 ? -0.052 -12.766 -2.062 1 98.56 66 GLN B N 1
ATOM 1984 C CA . GLN B 1 66 ? 0.875 -11.68 -1.782 1 98.56 66 GLN B CA 1
ATOM 1985 C C . GLN B 1 66 ? 1.225 -11.625 -0.297 1 98.56 66 GLN B C 1
ATOM 1987 O O . GLN B 1 66 ? 0.394 -11.234 0.527 1 98.56 66 GLN B O 1
ATOM 1992 N N . LEU B 1 67 ? 2.439 -11.984 0.016 1 98.69 67 LEU B N 1
ATOM 1993 C CA . LEU B 1 67 ? 2.859 -12.039 1.412 1 98.69 67 LEU B CA 1
ATOM 1994 C C . LEU B 1 67 ? 3.689 -10.812 1.776 1 98.69 67 LEU B C 1
ATOM 1996 O O . LEU B 1 67 ? 4.738 -10.562 1.174 1 98.69 67 LEU B O 1
ATOM 2000 N N . LEU B 1 68 ? 3.184 -10.023 2.754 1 98.44 68 LEU B N 1
ATOM 2001 C CA . LEU B 1 68 ? 4.016 -8.977 3.336 1 98.44 68 LEU B CA 1
ATOM 2002 C C . LEU B 1 68 ? 5.117 -9.578 4.203 1 98.44 68 LEU B C 1
ATOM 2004 O O . LEU B 1 68 ? 4.836 -10.203 5.227 1 98.44 68 LEU B O 1
ATOM 2008 N N . CYS B 1 69 ? 6.332 -9.398 3.775 1 98.12 69 CYS B N 1
ATOM 2009 C CA . CYS B 1 69 ? 7.445 -10.086 4.414 1 98.12 69 CYS B CA 1
ATOM 2010 C C . CYS B 1 69 ? 8.07 -9.219 5.496 1 98.12 69 CYS B C 1
ATOM 2012 O O . CYS B 1 69 ? 8.211 -9.648 6.645 1 98.12 69 CYS B O 1
ATOM 2014 N N . PHE B 1 70 ? 8.5 -7.996 5.148 1 96.5 70 PHE B N 1
ATOM 2015 C CA . PHE B 1 70 ? 9.07 -7.062 6.117 1 96.5 70 PHE B CA 1
ATOM 2016 C C . PHE B 1 70 ? 9.023 -5.637 5.582 1 96.5 70 PHE B C 1
ATOM 2018 O O . PHE B 1 70 ? 8.664 -5.41 4.426 1 96.5 70 PHE B O 1
ATOM 2025 N N . GLN B 1 71 ? 9.258 -4.73 6.465 1 95.19 71 GLN B N 1
ATOM 2026 C CA . GLN B 1 71 ? 9.297 -3.303 6.164 1 95.19 71 GLN B CA 1
ATOM 2027 C C . GLN B 1 71 ? 10.734 -2.785 6.141 1 95.19 71 GLN B C 1
ATOM 2029 O O . GLN B 1 71 ? 11.484 -2.986 7.094 1 95.19 71 GLN B O 1
ATOM 2034 N N . THR B 1 72 ? 11.07 -2.219 4.965 1 94.31 72 THR B N 1
ATOM 2035 C CA . THR B 1 72 ? 12.352 -1.519 4.906 1 94.31 72 THR B CA 1
ATOM 2036 C C . THR B 1 72 ? 12.227 -0.116 5.492 1 94.31 72 THR B C 1
ATOM 2038 O O . THR B 1 72 ? 11.25 0.189 6.188 1 94.31 72 THR B O 1
ATOM 2041 N N . ALA B 1 73 ? 13.258 0.655 5.246 1 93.31 73 ALA B N 1
ATOM 2042 C CA . ALA B 1 73 ? 13.297 1.99 5.84 1 93.31 73 ALA B CA 1
ATOM 2043 C C . ALA B 1 73 ? 12.109 2.828 5.383 1 93.31 73 ALA B C 1
ATOM 2045 O O . ALA B 1 73 ? 11.594 3.654 6.141 1 93.31 73 ALA B O 1
ATOM 2046 N N . TYR B 1 74 ? 11.625 2.615 4.152 1 94.06 74 TYR B N 1
ATOM 2047 C CA . TYR B 1 74 ? 10.602 3.537 3.674 1 94.06 74 TYR B CA 1
ATOM 2048 C C . TYR B 1 74 ? 9.594 2.816 2.787 1 94.06 74 TYR B C 1
ATOM 2050 O O . TYR B 1 74 ? 8.711 3.447 2.197 1 94.06 74 TYR B O 1
ATOM 2058 N N . GLN B 1 75 ? 9.602 1.552 2.705 1 95.94 75 GLN B N 1
ATOM 2059 C CA . GLN B 1 75 ? 8.656 0.795 1.896 1 95.94 75 GLN B CA 1
ATOM 2060 C C . GLN B 1 75 ? 8.641 -0.678 2.293 1 95.94 75 GLN B C 1
ATOM 2062 O O . GLN B 1 75 ? 9.445 -1.107 3.125 1 95.94 75 GLN B O 1
ATOM 2067 N N . ASN B 1 76 ? 7.695 -1.428 1.756 1 97.19 76 ASN B N 1
ATOM 2068 C CA . ASN B 1 76 ? 7.508 -2.812 2.174 1 97.19 76 ASN B CA 1
ATOM 2069 C C . ASN B 1 76 ? 8.078 -3.789 1.147 1 97.19 76 ASN B C 1
ATOM 2071 O O . ASN B 1 76 ? 8.273 -3.432 -0.015 1 97.19 76 ASN B O 1
ATOM 2075 N N . ASN B 1 77 ? 8.391 -5.004 1.629 1 98.25 77 ASN B N 1
ATOM 2076 C CA . ASN B 1 77 ? 8.867 -6.133 0.834 1 98.25 77 ASN B CA 1
ATOM 2077 C C . ASN B 1 77 ? 7.832 -7.258 0.785 1 98.25 77 ASN B C 1
ATOM 2079 O O . ASN B 1 77 ? 7.219 -7.586 1.801 1 98.25 77 ASN B O 1
ATOM 2083 N N . TYR B 1 78 ? 7.684 -7.809 -0.427 1 98.44 78 TYR B N 1
ATOM 2084 C CA . TYR B 1 78 ? 6.676 -8.844 -0.613 1 98.44 78 TYR B CA 1
ATOM 2085 C C . TYR B 1 78 ? 7.258 -10.039 -1.358 1 98.44 78 TYR B C 1
ATOM 2087 O O . TYR B 1 78 ? 8.148 -9.883 -2.199 1 98.44 78 TYR B O 1
ATOM 2095 N N . ASN B 1 79 ? 6.734 -11.195 -1.079 1 98.62 79 ASN B N 1
ATOM 2096 C CA . ASN B 1 79 ? 6.816 -12.375 -1.936 1 98.62 79 ASN B CA 1
ATOM 2097 C C . ASN B 1 79 ? 5.449 -12.742 -2.512 1 98.62 79 ASN B C 1
ATOM 2099 O O . ASN B 1 79 ? 4.43 -12.594 -1.842 1 98.62 79 ASN B O 1
ATOM 2103 N N . PHE B 1 80 ? 5.488 -13.227 -3.719 1 98.62 80 PHE B N 1
ATOM 2104 C CA . PHE B 1 80 ? 4.285 -13.758 -4.34 1 98.62 80 PHE B CA 1
ATOM 2105 C C . PHE B 1 80 ? 4.406 -15.266 -4.555 1 98.62 80 PHE B C 1
ATOM 2107 O O . PHE B 1 80 ? 5.469 -15.758 -4.945 1 98.62 80 PHE B O 1
ATOM 2114 N N . PHE B 1 81 ? 3.332 -15.93 -4.309 1 98.56 81 PHE B N 1
ATOM 2115 C CA . PHE B 1 81 ? 3.25 -17.375 -4.523 1 98.56 81 PHE B CA 1
ATOM 2116 C C . PHE B 1 81 ? 1.919 -17.75 -5.168 1 98.56 81 PHE B C 1
ATOM 2118 O O . PHE B 1 81 ? 0.906 -17.078 -4.941 1 98.56 81 PHE B O 1
ATOM 2125 N N . VAL B 1 82 ? 1.945 -18.828 -5.934 1 97.62 82 VAL B N 1
ATOM 2126 C CA . VAL B 1 82 ? 0.72 -19.531 -6.277 1 97.62 82 VAL B CA 1
ATOM 2127 C C . VAL B 1 82 ? 0.501 -20.688 -5.293 1 97.62 82 VAL B C 1
ATOM 2129 O O . VAL B 1 82 ? 1.407 -21.484 -5.051 1 97.62 82 VAL B O 1
ATOM 2132 N N . TYR B 1 83 ? -0.616 -20.719 -4.684 1 97.5 83 TYR B N 1
ATOM 2133 C CA . TYR B 1 83 ? -1.056 -21.75 -3.76 1 97.5 83 TYR B CA 1
ATOM 2134 C C . TYR B 1 83 ? -2.236 -22.531 -4.336 1 97.5 83 TYR B C 1
ATOM 2136 O O . TYR B 1 83 ? -3.287 -21.953 -4.621 1 97.5 83 TYR B O 1
ATOM 2144 N N . ARG B 1 84 ? -2.078 -23.859 -4.531 1 95.31 84 ARG B N 1
ATOM 2145 C CA . ARG B 1 84 ? -3.143 -24.703 -5.066 1 95.31 84 ARG B CA 1
ATOM 2146 C C . ARG B 1 84 ? -3.357 -25.922 -4.191 1 95.31 84 ARG B C 1
ATOM 2148 O O . ARG B 1 84 ? -2.398 -26.609 -3.836 1 95.31 84 ARG B O 1
ATOM 2155 N N . GLU B 1 85 ? -4.59 -26.094 -3.883 1 92.62 85 GLU B N 1
ATOM 2156 C CA . GLU B 1 85 ? -4.969 -27.375 -3.268 1 92.62 85 GLU B CA 1
ATOM 2157 C C . GLU B 1 85 ? -5.398 -28.391 -4.32 1 92.62 85 GLU B C 1
ATOM 2159 O O . GLU B 1 85 ? -6.316 -28.125 -5.102 1 92.62 85 GLU B O 1
ATOM 2164 N N . THR B 1 86 ? -4.684 -29.516 -4.32 1 90.56 86 THR B N 1
ATOM 2165 C CA . THR B 1 86 ? -4.977 -30.562 -5.297 1 90.56 86 THR B CA 1
ATOM 2166 C C . THR B 1 86 ? -5.32 -31.875 -4.594 1 90.56 86 THR B C 1
ATOM 2168 O O . THR B 1 86 ? -5.234 -31.969 -3.369 1 90.56 86 THR B O 1
ATOM 2171 N N . ASN B 1 87 ? -5.742 -32.75 -5.445 1 90.88 87 ASN B N 1
ATOM 2172 C CA . ASN B 1 87 ? -6.016 -34.062 -4.922 1 90.88 87 ASN B CA 1
ATOM 2173 C C . ASN B 1 87 ? -4.75 -34.75 -4.375 1 90.88 87 ASN B C 1
ATOM 2175 O O . ASN B 1 87 ? -4.828 -35.656 -3.568 1 90.88 87 ASN B O 1
ATOM 2179 N N . GLN B 1 88 ? -3.645 -34.312 -4.824 1 93 88 GLN B N 1
ATOM 2180 C CA . GLN B 1 88 ? -2.363 -34.875 -4.402 1 93 88 GLN B CA 1
ATOM 2181 C C . GLN B 1 88 ? -1.754 -34.062 -3.271 1 93 88 GLN B C 1
ATOM 2183 O O . GLN B 1 88 ? -0.625 -34.312 -2.846 1 93 88 GLN B O 1
ATOM 2188 N N . GLY B 1 89 ? -2.453 -33.125 -2.811 1 93.25 89 GLY B N 1
ATOM 2189 C CA . GLY B 1 89 ? -1.943 -32.25 -1.763 1 93.25 89 GLY B CA 1
ATOM 2190 C C . GLY B 1 89 ? -1.766 -30.812 -2.215 1 93.25 89 GLY B C 1
ATOM 2191 O O . GLY B 1 89 ? -2.248 -30.422 -3.283 1 93.25 89 GLY B O 1
ATOM 2192 N N . VAL B 1 90 ? -1.065 -30.016 -1.362 1 95.56 90 VAL B N 1
ATOM 2193 C CA . VAL B 1 90 ? -0.861 -28.594 -1.634 1 95.56 90 VAL B CA 1
ATOM 2194 C C . VAL B 1 90 ? 0.363 -28.406 -2.527 1 95.56 90 VAL B C 1
ATOM 2196 O O . VAL B 1 90 ? 1.415 -29 -2.281 1 95.56 90 VAL B O 1
ATOM 2199 N N . LYS B 1 91 ? 0.165 -27.734 -3.596 1 95.25 91 LYS B N 1
ATOM 2200 C CA . LYS B 1 91 ? 1.254 -27.297 -4.469 1 95.25 91 LYS B CA 1
ATOM 2201 C C . LYS B 1 91 ? 1.46 -25.797 -4.395 1 95.25 91 LYS B C 1
ATOM 2203 O O . LYS B 1 91 ? 0.504 -25.016 -4.516 1 95.25 91 LYS B O 1
ATOM 2208 N N . VAL B 1 92 ? 2.713 -25.375 -4.137 1 97.44 92 VAL B N 1
ATOM 2209 C CA . VAL B 1 92 ? 3.045 -23.953 -4.035 1 97.44 92 VAL B CA 1
ATOM 2210 C C . VAL B 1 92 ? 4.223 -23.625 -4.949 1 97.44 92 VAL B C 1
ATOM 2212 O O . VAL B 1 92 ? 5.176 -24.406 -5.043 1 97.44 92 VAL B O 1
ATOM 2215 N N . SER B 1 93 ? 4.125 -22.578 -5.676 1 97 93 SER B N 1
ATOM 2216 C CA . SER B 1 93 ? 5.223 -22.125 -6.527 1 97 93 SER B CA 1
ATOM 2217 C C . SER B 1 93 ? 5.508 -20.641 -6.32 1 97 93 SER B C 1
ATOM 2219 O O . SER B 1 93 ? 4.582 -19.844 -6.164 1 97 93 SER B O 1
ATOM 2221 N N . ARG B 1 94 ? 6.762 -20.344 -6.309 1 98.12 94 ARG B N 1
ATOM 2222 C CA . ARG B 1 94 ? 7.184 -18.953 -6.203 1 98.12 94 ARG B CA 1
ATOM 2223 C C . ARG B 1 94 ? 6.957 -18.203 -7.516 1 98.12 94 ARG B C 1
ATOM 2225 O O . ARG B 1 94 ? 7.277 -18.719 -8.586 1 98.12 94 ARG B O 1
ATOM 2232 N N . VAL B 1 95 ? 6.391 -17.031 -7.426 1 98.38 95 VAL B N 1
ATOM 2233 C CA . VAL B 1 95 ? 6.086 -16.234 -8.609 1 98.38 95 VAL B CA 1
ATOM 2234 C C . VAL B 1 95 ? 7.25 -15.289 -8.906 1 98.38 95 VAL B C 1
ATOM 2236 O O . VAL B 1 95 ? 7.848 -14.719 -7.988 1 98.38 95 VAL B O 1
ATOM 2239 N N . LYS B 1 96 ? 7.527 -15.094 -10.18 1 98.62 96 LYS B N 1
ATOM 2240 C CA . LYS B 1 96 ? 8.594 -14.203 -10.617 1 98.62 96 LYS B CA 1
ATOM 2241 C C . LYS B 1 96 ? 8.047 -13.055 -11.461 1 98.62 96 LYS B C 1
ATOM 2243 O O . LYS B 1 96 ? 6.93 -13.141 -11.984 1 98.62 96 LYS B O 1
ATOM 2248 N N . LEU B 1 97 ? 8.797 -12 -11.469 1 98.5 97 LEU B N 1
ATOM 2249 C CA . LEU B 1 97 ? 8.508 -10.828 -12.281 1 98.5 97 LEU B CA 1
ATOM 2250 C C . LEU B 1 97 ? 9.742 -10.391 -13.062 1 98.5 97 LEU B C 1
ATOM 2252 O O . LEU B 1 97 ? 10.852 -10.406 -12.539 1 98.5 97 LEU B O 1
ATOM 2256 N N . PRO B 1 98 ? 9.531 -9.898 -14.281 1 98.44 98 PRO B N 1
ATOM 2257 C CA . PRO B 1 98 ? 10.672 -9.32 -14.992 1 98.44 98 PRO B CA 1
ATOM 2258 C C . PRO B 1 98 ? 11.109 -7.977 -14.406 1 98.44 98 PRO B C 1
ATOM 2260 O O . PRO B 1 98 ? 10.273 -7.195 -13.945 1 98.44 98 PRO B O 1
ATOM 2263 N N . SER B 1 99 ? 12.336 -7.738 -14.406 1 97.94 99 SER B N 1
ATOM 2264 C CA . SER B 1 99 ? 12.961 -6.453 -14.102 1 97.94 99 SER B CA 1
ATOM 2265 C C . SER B 1 99 ? 14.047 -6.113 -15.117 1 97.94 99 SER B C 1
ATOM 2267 O O . SER B 1 99 ? 14.406 -6.949 -15.953 1 97.94 99 SER B O 1
ATOM 2269 N N . PHE B 1 100 ? 14.477 -4.879 -15.102 1 97.69 100 PHE B N 1
ATOM 2270 C CA . PHE B 1 100 ? 15.461 -4.418 -16.062 1 97.69 100 PHE B CA 1
ATOM 2271 C C . PHE B 1 100 ? 16.625 -3.721 -15.359 1 97.69 100 PHE B C 1
ATOM 2273 O O . PHE B 1 100 ? 16.406 -2.84 -14.523 1 97.69 100 PHE B O 1
ATOM 2280 N N . GLU B 1 101 ? 17.797 -4.148 -15.695 1 95.19 101 GLU B N 1
ATOM 2281 C CA . GLU B 1 101 ? 18.984 -3.564 -15.086 1 95.19 101 GLU B CA 1
ATOM 2282 C C . GLU B 1 101 ? 20.078 -3.311 -16.125 1 95.19 101 GLU B C 1
ATOM 2284 O O . GLU B 1 101 ? 20 -3.83 -17.25 1 95.19 101 GLU B O 1
ATOM 2289 N N . ILE B 1 102 ? 20.922 -2.436 -15.797 1 94 102 ILE B N 1
ATOM 2290 C CA . ILE B 1 102 ? 22.094 -2.209 -16.625 1 94 102 ILE B CA 1
ATOM 2291 C C . ILE B 1 102 ? 23.219 -3.156 -16.203 1 94 102 ILE B C 1
ATOM 2293 O O . ILE B 1 102 ? 23.641 -3.148 -15.055 1 94 102 ILE B O 1
ATOM 2297 N N . ASN B 1 103 ? 23.656 -3.9 -17.109 1 94.62 103 ASN B N 1
ATOM 2298 C CA . ASN B 1 103 ? 24.703 -4.859 -16.781 1 94.62 103 ASN B CA 1
ATOM 2299 C C . ASN B 1 103 ? 26.094 -4.211 -16.797 1 94.62 103 ASN B C 1
ATOM 2301 O O . ASN B 1 103 ? 26.203 -3.002 -17 1 94.62 103 ASN B O 1
ATOM 2305 N N . SER B 1 104 ? 27.094 -4.992 -16.484 1 94.75 104 SER B N 1
ATOM 2306 C CA . SER B 1 104 ? 28.453 -4.496 -16.328 1 94.75 104 SER B CA 1
ATOM 2307 C C . SER B 1 104 ? 28.969 -3.865 -17.625 1 94.75 104 SER B C 1
ATOM 2309 O O . SER B 1 104 ? 29.875 -3.041 -17.594 1 94.75 104 SER B O 1
ATOM 2311 N N . SER B 1 105 ? 28.438 -4.191 -18.797 1 95.69 105 SER B N 1
ATOM 2312 C CA . SER B 1 105 ? 28.828 -3.65 -20.094 1 95.69 105 SER B CA 1
ATOM 2313 C C . SER B 1 105 ? 28.031 -2.389 -20.422 1 95.69 105 SER B C 1
ATOM 2315 O O . SER B 1 105 ? 28.172 -1.839 -21.516 1 95.69 105 SER B O 1
ATOM 2317 N N . GLY B 1 106 ? 27.125 -2.061 -19.484 1 93.56 106 GLY B N 1
ATOM 2318 C CA . GLY B 1 106 ? 26.359 -0.846 -19.688 1 93.56 106 GLY B CA 1
ATOM 2319 C C . GLY B 1 106 ? 25.094 -1.074 -20.5 1 93.56 106 GLY B C 1
ATOM 2320 O O . GLY B 1 106 ? 24.422 -0.12 -20.891 1 93.56 106 GLY B O 1
ATOM 2321 N N . GLN B 1 107 ? 24.828 -2.328 -20.781 1 95.38 107 GLN B N 1
ATOM 2322 C CA . GLN B 1 107 ? 23.656 -2.666 -21.562 1 95.38 107 GLN B CA 1
ATOM 2323 C C . GLN B 1 107 ? 22.453 -2.961 -20.656 1 95.38 107 GLN B C 1
ATOM 2325 O O . GLN B 1 107 ? 22.609 -3.576 -19.594 1 95.38 107 GLN B O 1
ATOM 2330 N N . ARG B 1 108 ? 21.312 -2.453 -21.078 1 95.56 108 ARG B N 1
ATOM 2331 C CA . ARG B 1 108 ? 20.094 -2.812 -20.359 1 95.56 108 ARG B CA 1
ATOM 2332 C C . ARG B 1 108 ? 19.688 -4.246 -20.672 1 95.56 108 ARG B C 1
ATOM 2334 O O . ARG B 1 108 ? 19.562 -4.625 -21.844 1 95.56 108 ARG B O 1
ATOM 2341 N N . VAL B 1 109 ? 19.5 -5.023 -19.594 1 97 109 VAL B N 1
ATOM 2342 C CA . VAL B 1 109 ? 19.109 -6.418 -19.766 1 97 109 VAL B CA 1
ATOM 2343 C C . VAL B 1 109 ? 17.891 -6.723 -18.891 1 97 109 VAL B C 1
ATOM 2345 O O . VAL B 1 109 ? 17.719 -6.121 -17.828 1 97 109 VAL B O 1
ATOM 2348 N N . GLU B 1 110 ? 17.109 -7.566 -19.406 1 97.25 110 GLU B N 1
ATOM 2349 C CA . GLU B 1 110 ? 15.984 -8.062 -18.609 1 97.25 110 GLU B CA 1
ATOM 2350 C C . GLU B 1 110 ? 16.422 -9.164 -17.656 1 97.25 110 GLU B C 1
ATOM 2352 O O . GLU B 1 110 ? 17.203 -10.047 -18.031 1 97.25 110 GLU B O 1
ATOM 2357 N N . THR B 1 111 ? 16.016 -9.133 -16.438 1 97.44 111 THR B N 1
ATOM 2358 C CA . THR B 1 111 ? 16.234 -10.164 -15.43 1 97.44 111 THR B CA 1
ATOM 2359 C C . THR B 1 111 ? 14.93 -10.562 -14.758 1 97.44 111 THR B C 1
ATOM 2361 O O . THR B 1 111 ? 13.875 -9.984 -15.039 1 97.44 111 THR B O 1
ATOM 2364 N N . GLN B 1 112 ? 14.977 -11.641 -13.977 1 97.75 112 GLN B N 1
ATOM 2365 C CA . GLN B 1 112 ? 13.828 -12.086 -13.188 1 97.75 112 GLN B CA 1
ATOM 2366 C C . GLN B 1 112 ? 14.062 -11.852 -11.703 1 97.75 112 GLN B C 1
ATOM 2368 O O . GLN B 1 112 ? 15.156 -12.109 -11.195 1 97.75 112 GLN B O 1
ATOM 2373 N N . ILE B 1 113 ? 13.055 -11.32 -11.055 1 97.75 113 ILE B N 1
ATOM 2374 C CA . ILE B 1 113 ? 13.125 -11.148 -9.609 1 97.75 113 ILE B CA 1
ATOM 2375 C C . ILE B 1 113 ? 11.961 -11.875 -8.945 1 97.75 113 ILE B C 1
ATOM 2377 O O . ILE B 1 113 ? 10.961 -12.188 -9.602 1 97.75 113 ILE B O 1
ATOM 2381 N N . ASP B 1 114 ? 12.055 -12.203 -7.648 1 97.62 114 ASP B N 1
ATOM 2382 C CA . ASP B 1 114 ? 10.969 -12.859 -6.926 1 97.62 114 ASP B CA 1
ATOM 2383 C C . ASP B 1 114 ? 10.695 -12.172 -5.594 1 97.62 114 ASP B C 1
ATOM 2385 O O . ASP B 1 114 ? 9.984 -12.711 -4.742 1 97.62 114 ASP B O 1
ATOM 2389 N N . GLU B 1 115 ? 11.383 -11.062 -5.344 1 97.19 115 GLU B N 1
ATOM 2390 C CA . GLU B 1 115 ? 11.086 -10.133 -4.258 1 97.19 115 GLU B CA 1
ATOM 2391 C C . GLU B 1 115 ? 10.562 -8.805 -4.793 1 97.19 115 GLU B C 1
ATOM 2393 O O . GLU B 1 115 ? 11.195 -8.188 -5.652 1 97.19 115 GLU B O 1
ATOM 2398 N N . VAL B 1 116 ? 9.43 -8.469 -4.348 1 98.19 116 VAL B N 1
ATOM 2399 C CA . VAL B 1 116 ? 8.812 -7.227 -4.785 1 98.19 116 VAL B CA 1
ATOM 2400 C C . VAL B 1 116 ? 8.898 -6.184 -3.672 1 98.19 116 VAL B C 1
ATOM 2402 O O . VAL B 1 116 ? 8.477 -6.438 -2.543 1 98.19 116 VAL B O 1
ATOM 2405 N N . VAL B 1 117 ? 9.43 -5.031 -4 1 97.81 117 VAL B N 1
ATOM 2406 C CA . VAL B 1 117 ? 9.609 -3.969 -3.014 1 97.81 117 VAL B CA 1
ATOM 2407 C C . VAL B 1 117 ? 8.859 -2.717 -3.467 1 97.81 117 VAL B C 1
ATOM 2409 O O . VAL B 1 117 ? 9 -2.283 -4.613 1 97.81 117 VAL B O 1
ATOM 2412 N N . GLY B 1 118 ? 8.031 -2.141 -2.539 1 97.88 118 GLY B N 1
ATOM 2413 C CA . GLY B 1 118 ? 7.418 -0.862 -2.859 1 97.88 118 GLY B CA 1
ATOM 2414 C C . GLY B 1 118 ? 5.91 -0.867 -2.691 1 97.88 118 GLY B C 1
ATOM 2415 O O . GLY B 1 118 ? 5.375 -1.63 -1.887 1 97.88 118 GLY B O 1
ATOM 2416 N N . LEU B 1 119 ? 5.281 0.132 -3.311 1 97.5 119 LEU B N 1
ATOM 2417 C CA . LEU B 1 119 ? 3.826 0.203 -3.381 1 97.5 119 LEU B CA 1
ATOM 2418 C C . LEU B 1 119 ? 3.283 -0.783 -4.41 1 97.5 119 LEU B C 1
ATOM 2420 O O . LEU B 1 119 ? 3.656 -0.729 -5.586 1 97.5 119 LEU B O 1
ATOM 2424 N N . VAL B 1 120 ? 2.43 -1.66 -3.93 1 97.88 120 VAL B N 1
ATOM 2425 C CA . VAL B 1 120 ? 1.969 -2.777 -4.75 1 97.88 120 VAL B CA 1
ATOM 2426 C C . VAL B 1 120 ? 0.444 -2.77 -4.82 1 97.88 120 VAL B C 1
ATOM 2428 O O . VAL B 1 120 ? -0.232 -2.65 -3.797 1 97.88 120 VAL B O 1
ATOM 2431 N N . ASP B 1 121 ? -0.076 -2.832 -6.02 1 95.25 121 ASP B N 1
ATOM 2432 C CA . ASP B 1 121 ? -1.515 -2.939 -6.242 1 95.25 121 ASP B CA 1
ATOM 2433 C C . ASP B 1 121 ? -1.827 -3.99 -7.309 1 95.25 121 ASP B C 1
ATOM 2435 O O . ASP B 1 121 ? -1.409 -3.859 -8.461 1 95.25 121 ASP B O 1
ATOM 2439 N N . TYR B 1 122 ? -2.539 -5.059 -6.938 1 95.94 122 TYR B N 1
ATOM 2440 C CA . TYR B 1 122 ? -2.961 -6.082 -7.883 1 95.94 122 TYR B CA 1
ATOM 2441 C C . TYR B 1 122 ? -4.457 -5.984 -8.164 1 95.94 122 TYR B C 1
ATOM 2443 O O . TYR B 1 122 ? -5.27 -5.984 -7.234 1 95.94 122 TYR B O 1
ATOM 2451 N N . ASP B 1 123 ? -4.781 -5.906 -9.461 1 91 123 ASP B N 1
ATOM 2452 C CA . ASP B 1 123 ? -6.156 -5.965 -9.945 1 91 123 ASP B CA 1
ATOM 2453 C C . ASP B 1 123 ? -6.523 -7.375 -10.391 1 91 123 ASP B C 1
ATOM 2455 O O . ASP B 1 123 ? -6.137 -7.805 -11.484 1 91 123 ASP B O 1
ATOM 2459 N N . PRO B 1 124 ? -7.277 -8.039 -9.648 1 90.19 124 PRO B N 1
ATOM 2460 C CA . PRO B 1 124 ? -7.52 -9.453 -9.969 1 90.19 124 PRO B CA 1
ATOM 2461 C C . PRO B 1 124 ? -8.422 -9.633 -11.188 1 90.19 124 PRO B C 1
ATOM 2463 O O . PRO B 1 124 ? -8.5 -10.727 -11.75 1 90.19 124 PRO B O 1
ATOM 2466 N N . ILE B 1 125 ? -9.188 -8.641 -11.57 1 86.25 125 ILE B N 1
ATOM 2467 C CA . ILE B 1 125 ? -10.055 -8.758 -12.742 1 86.25 125 ILE B CA 1
ATOM 2468 C C . ILE B 1 125 ? -9.227 -8.656 -14.016 1 86.25 125 ILE B C 1
ATOM 2470 O O . ILE B 1 125 ? -9.328 -9.508 -14.898 1 86.25 125 ILE B O 1
ATOM 2474 N N . GLN B 1 126 ? -8.344 -7.676 -13.961 1 89.31 126 GLN B N 1
ATOM 2475 C CA . GLN B 1 126 ? -7.512 -7.488 -15.148 1 89.31 126 GLN B CA 1
ATOM 2476 C C . GLN B 1 126 ? -6.266 -8.367 -15.086 1 89.31 126 GLN B C 1
ATOM 2478 O O . GLN B 1 126 ? -5.578 -8.555 -16.094 1 89.31 126 GLN B O 1
ATOM 2483 N N . GLY B 1 127 ? -5.957 -8.859 -13.93 1 93.56 127 GLY B N 1
ATOM 2484 C CA . GLY B 1 127 ? -4.719 -9.602 -13.75 1 93.56 127 GLY B CA 1
ATOM 2485 C C . GLY B 1 127 ? -3.48 -8.734 -13.883 1 93.56 127 GLY B C 1
ATOM 2486 O O . GLY B 1 127 ? -2.479 -9.156 -14.469 1 93.56 127 GLY B O 1
ATOM 2487 N N . VAL B 1 128 ? -3.625 -7.488 -13.484 1 96.12 128 VAL B N 1
ATOM 2488 C CA . VAL B 1 128 ? -2.508 -6.562 -13.641 1 96.12 128 VAL B CA 1
ATOM 2489 C C . VAL B 1 128 ? -1.95 -6.184 -12.273 1 96.12 128 VAL B C 1
ATOM 2491 O O . VAL B 1 128 ? -2.701 -5.777 -11.383 1 96.12 128 VAL B O 1
ATOM 2494 N N . LEU B 1 129 ? -0.673 -6.359 -12.094 1 97.94 129 LEU B N 1
ATOM 2495 C CA . LEU B 1 129 ? 0.078 -5.91 -10.93 1 97.94 129 LEU B CA 1
ATOM 2496 C C . LEU B 1 129 ? 0.811 -4.605 -11.219 1 97.94 129 LEU B C 1
ATOM 2498 O O . LEU B 1 129 ? 1.539 -4.508 -12.211 1 97.94 129 LEU B O 1
ATOM 2502 N N . THR B 1 130 ? 0.587 -3.59 -10.438 1 97.56 130 THR B N 1
ATOM 2503 C CA . THR B 1 130 ? 1.324 -2.332 -10.508 1 97.56 130 THR B CA 1
ATOM 2504 C C . THR B 1 130 ? 2.273 -2.197 -9.32 1 97.56 130 THR B C 1
ATOM 2506 O O . THR B 1 130 ? 1.889 -2.453 -8.18 1 97.56 130 THR B O 1
ATOM 2509 N N . VAL B 1 131 ? 3.502 -1.866 -9.609 1 98.62 131 VAL B N 1
ATOM 2510 C CA . VAL B 1 131 ? 4.516 -1.737 -8.562 1 98.62 131 VAL B CA 1
ATOM 2511 C C . VAL B 1 131 ? 5.262 -0.416 -8.734 1 98.62 131 VAL B C 1
ATOM 2513 O O . VAL B 1 131 ? 5.719 -0.085 -9.828 1 98.62 131 VAL B O 1
ATOM 2516 N N . PHE B 1 132 ? 5.379 0.311 -7.707 1 98.38 132 PHE B N 1
ATOM 2517 C CA . PHE B 1 132 ? 6.273 1.461 -7.617 1 98.38 132 PHE B CA 1
ATOM 2518 C C . PHE B 1 132 ? 7.328 1.241 -6.543 1 98.38 132 PHE B C 1
ATOM 2520 O O . PHE B 1 132 ? 7 1.086 -5.363 1 98.38 132 PHE B O 1
ATOM 2527 N N . THR B 1 133 ? 8.562 1.193 -6.961 1 98.31 133 THR B N 1
ATOM 2528 C CA . THR B 1 133 ? 9.695 1.005 -6.062 1 98.31 133 THR B CA 1
ATOM 2529 C C . THR B 1 133 ? 10.531 2.279 -5.969 1 98.31 133 THR B C 1
ATOM 2531 O O . THR B 1 133 ? 11.062 2.752 -6.973 1 98.31 133 THR B O 1
ATOM 2534 N N . LYS B 1 134 ? 10.656 2.73 -4.75 1 96.25 134 LYS B N 1
ATOM 2535 C CA . LYS B 1 134 ? 11.523 3.881 -4.508 1 96.25 134 LYS B CA 1
ATOM 2536 C C . LYS B 1 134 ? 12.984 3.449 -4.379 1 96.25 134 LYS B C 1
ATOM 2538 O O . LYS B 1 134 ? 13.289 2.459 -3.711 1 96.25 134 LYS B O 1
ATOM 2543 N N . TYR B 1 135 ? 13.867 4.285 -4.988 1 95.88 135 TYR B N 1
ATOM 2544 C CA . TYR B 1 135 ? 15.289 4.004 -4.832 1 95.88 135 TYR B CA 1
ATOM 2545 C C . TYR B 1 135 ? 15.859 4.754 -3.635 1 95.88 135 TYR B C 1
ATOM 2547 O O . TYR B 1 135 ? 16.953 4.418 -3.15 1 95.88 135 TYR B O 1
ATOM 2555 N N . ARG B 1 136 ? 15.141 5.738 -3.229 1 93 136 ARG B N 1
ATOM 2556 C CA . ARG B 1 136 ? 15.406 6.391 -1.95 1 93 136 ARG B CA 1
ATOM 2557 C C . ARG B 1 136 ? 14.117 6.922 -1.332 1 93 136 ARG B C 1
ATOM 2559 O O . ARG B 1 136 ? 13.109 7.078 -2.023 1 93 136 ARG B O 1
ATOM 2566 N N . GLY B 1 137 ? 14.156 7.191 -0.086 1 89.62 137 GLY B N 1
ATOM 2567 C CA . GLY B 1 137 ? 12.969 7.387 0.735 1 89.62 137 GLY B CA 1
ATOM 2568 C C . GLY B 1 137 ? 12.109 8.547 0.277 1 89.62 137 GLY B C 1
ATOM 2569 O O . GLY B 1 137 ? 10.883 8.492 0.365 1 89.62 137 GLY B O 1
ATOM 2570 N N . ILE B 1 138 ? 12.773 9.586 -0.187 1 88.12 138 ILE B N 1
ATOM 2571 C CA . ILE B 1 138 ? 11.992 10.781 -0.522 1 88.12 138 ILE B CA 1
ATOM 2572 C C . ILE B 1 138 ? 11.234 10.547 -1.828 1 88.12 138 ILE B C 1
ATOM 2574 O O . ILE B 1 138 ? 10.344 11.328 -2.18 1 88.12 138 ILE B O 1
ATOM 2578 N N . GLY B 1 139 ? 11.648 9.539 -2.639 1 91.88 139 GLY B N 1
ATOM 2579 C CA . GLY B 1 139 ? 10.836 9.102 -3.76 1 91.88 139 GLY B CA 1
ATOM 2580 C C . GLY B 1 139 ? 11.102 9.883 -5.031 1 91.88 139 GLY B C 1
ATOM 2581 O O . GLY B 1 139 ? 10.266 9.914 -5.938 1 91.88 139 GLY B O 1
ATOM 2582 N N . ASP B 1 140 ? 12.289 10.531 -5.184 1 92.75 140 ASP B N 1
ATOM 2583 C CA . ASP B 1 140 ? 12.594 11.305 -6.383 1 92.75 140 ASP B CA 1
ATOM 2584 C C . ASP B 1 140 ? 13.219 10.43 -7.461 1 92.75 140 ASP B C 1
ATOM 2586 O O . ASP B 1 140 ? 13.531 10.906 -8.555 1 92.75 140 ASP B O 1
ATOM 2590 N N . CYS B 1 141 ? 13.398 9.188 -7.227 1 96.69 141 CYS B N 1
ATOM 2591 C CA . CYS B 1 141 ? 13.914 8.188 -8.156 1 96.69 141 CYS B CA 1
ATOM 2592 C C . CYS B 1 141 ? 13.352 6.805 -7.84 1 96.69 141 CYS B C 1
ATOM 2594 O O . CYS B 1 141 ? 12.883 6.562 -6.727 1 96.69 141 CYS B O 1
ATOM 2596 N N . GLY B 1 142 ? 13.312 5.98 -8.844 1 97.56 142 GLY B N 1
ATOM 2597 C CA . GLY B 1 142 ? 12.75 4.648 -8.656 1 97.56 142 GLY B CA 1
ATOM 2598 C C . GLY B 1 142 ? 12.305 4 -9.953 1 97.56 142 GLY B C 1
ATOM 2599 O O . GLY B 1 142 ? 12.711 4.422 -11.031 1 97.56 142 GLY B O 1
ATOM 2600 N N . SER B 1 143 ? 11.578 2.906 -9.828 1 98.44 143 SER B N 1
ATOM 2601 C CA . SER B 1 143 ? 10.969 2.221 -10.961 1 98.44 143 SER B CA 1
ATOM 2602 C C . SER B 1 143 ? 9.461 2.098 -10.797 1 98.44 143 SER B C 1
ATOM 2604 O O . SER B 1 143 ? 8.953 2.084 -9.672 1 98.44 143 SER B O 1
ATOM 2606 N N . PHE B 1 144 ? 8.797 2.182 -11.859 1 98.44 144 PHE B N 1
ATOM 2607 C CA . PHE B 1 144 ? 7.359 1.977 -11.984 1 98.44 144 PHE B CA 1
ATOM 2608 C C . PHE B 1 144 ? 7.051 0.905 -13.023 1 98.44 144 PHE B C 1
ATOM 2610 O O . PHE B 1 144 ? 7.504 0.996 -14.172 1 98.44 144 PHE B O 1
ATOM 2617 N N . ALA B 1 145 ? 6.215 -0.12 -12.602 1 98.75 145 ALA B N 1
ATOM 2618 C CA . ALA B 1 145 ? 6.016 -1.223 -13.539 1 98.75 145 ALA B CA 1
ATOM 2619 C C . ALA B 1 145 ? 4.586 -1.747 -13.477 1 98.75 145 ALA B C 1
ATOM 2621 O O . ALA B 1 145 ? 3.941 -1.691 -12.422 1 98.75 145 ALA B O 1
ATOM 2622 N N . LYS B 1 146 ? 4.164 -2.176 -14.586 1 98.5 146 LYS B N 1
ATOM 2623 C CA . LYS B 1 146 ? 2.93 -2.945 -14.711 1 98.5 146 LYS B CA 1
ATOM 2624 C C . LYS B 1 146 ? 3.201 -4.328 -15.297 1 98.5 146 LYS B C 1
ATOM 2626 O O . LYS B 1 146 ? 3.967 -4.469 -16.25 1 98.5 146 LYS B O 1
ATOM 2631 N N . TYR B 1 147 ? 2.562 -5.32 -14.734 1 98.75 147 TYR B N 1
ATOM 2632 C CA . TYR B 1 147 ? 2.754 -6.711 -15.141 1 98.75 147 TYR B CA 1
ATOM 2633 C C . TYR B 1 147 ? 1.415 -7.398 -15.375 1 98.75 147 TYR B C 1
ATOM 2635 O O . TYR B 1 147 ? 0.457 -7.176 -14.633 1 98.75 147 TYR B O 1
ATOM 2643 N N . GLN B 1 148 ? 1.357 -8.242 -16.359 1 98.44 148 GLN B N 1
ATOM 2644 C CA . GLN B 1 148 ? 0.206 -9.102 -16.609 1 98.44 148 GLN B CA 1
ATOM 2645 C C . GLN B 1 148 ? 0.402 -10.484 -16 1 98.44 148 GLN B C 1
ATOM 2647 O O . GLN B 1 148 ? 1.441 -11.117 -16.188 1 98.44 148 GLN B O 1
ATOM 2652 N N . TRP B 1 149 ? -0.56 -10.883 -15.234 1 97.31 149 TRP B N 1
ATOM 2653 C CA . TRP B 1 149 ? -0.565 -12.258 -14.75 1 97.31 149 TRP B CA 1
ATOM 2654 C C . TRP B 1 149 ? -0.816 -13.234 -15.891 1 97.31 149 TRP B C 1
ATOM 2656 O O . TRP B 1 149 ? -1.786 -13.094 -16.641 1 97.31 149 TRP B O 1
ATOM 2666 N N . ASP B 1 150 ? 0.017 -14.266 -16.016 1 95.5 150 ASP B N 1
ATOM 2667 C CA . ASP B 1 150 ? -0.168 -15.219 -17.109 1 95.5 150 ASP B CA 1
ATOM 2668 C C . ASP B 1 150 ? -0.545 -16.594 -16.578 1 95.5 150 ASP B C 1
ATOM 2670 O O . ASP B 1 150 ? -0.373 -17.609 -17.266 1 95.5 150 ASP B O 1
ATOM 2674 N N . GLN B 1 151 ? -0.967 -16.672 -15.336 1 91 151 GLN B N 1
ATOM 2675 C CA . GLN B 1 151 ? -1.435 -17.891 -14.664 1 91 151 GLN B CA 1
ATOM 2676 C C . GLN B 1 151 ? -0.269 -18.672 -14.07 1 91 151 GLN B C 1
ATOM 2678 O O . GLN B 1 151 ? -0.477 -19.656 -13.352 1 91 151 GLN B O 1
ATOM 2683 N N . VAL B 1 152 ? 0.862 -18.266 -14.367 1 93.38 152 VAL B N 1
ATOM 2684 C CA . VAL B 1 152 ? 2.055 -18.891 -13.812 1 93.38 152 VAL B CA 1
ATOM 2685 C C . VAL B 1 152 ? 2.938 -17.844 -13.156 1 93.38 152 VAL B C 1
ATOM 2687 O O . VAL B 1 152 ? 3.232 -17.922 -11.961 1 93.38 152 VAL B O 1
ATOM 2690 N N . ASP B 1 153 ? 3.332 -16.844 -13.953 1 97.75 153 ASP B N 1
ATOM 2691 C CA . ASP B 1 153 ? 4.18 -15.734 -13.539 1 97.75 153 ASP B CA 1
ATOM 2692 C C . ASP B 1 153 ? 3.615 -14.406 -14.039 1 97.75 153 ASP B C 1
ATOM 2694 O O . ASP B 1 153 ? 2.561 -14.375 -14.68 1 97.75 153 ASP B O 1
ATOM 2698 N N . PHE B 1 154 ? 4.32 -13.344 -13.688 1 98.44 154 PHE B N 1
ATOM 2699 C CA . PHE B 1 154 ? 3.988 -12.031 -14.227 1 98.44 154 PHE B CA 1
ATOM 2700 C C . PHE B 1 154 ? 4.82 -11.727 -15.469 1 98.44 154 PHE B C 1
ATOM 2702 O O . PHE B 1 154 ? 6.004 -12.07 -15.523 1 98.44 154 PHE B O 1
ATOM 2709 N N . GLN B 1 155 ? 4.137 -11.102 -16.438 1 98.56 155 GLN B N 1
ATOM 2710 C CA . GLN B 1 155 ? 4.793 -10.625 -17.641 1 98.56 155 GLN B CA 1
ATOM 2711 C C . GLN B 1 155 ? 4.781 -9.102 -17.719 1 98.56 155 GLN B C 1
ATOM 2713 O O . GLN B 1 155 ? 3.773 -8.469 -17.391 1 98.56 155 GLN B O 1
ATOM 2718 N N . ALA B 1 156 ? 5.891 -8.508 -18.188 1 98.56 156 ALA B N 1
ATOM 2719 C CA . ALA B 1 156 ? 5.98 -7.051 -18.219 1 98.56 156 ALA B CA 1
ATOM 2720 C C . ALA B 1 156 ? 5.043 -6.461 -19.266 1 98.56 156 ALA B C 1
ATOM 2722 O O . ALA B 1 156 ? 5.027 -6.91 -20.422 1 98.56 156 ALA B O 1
ATOM 2723 N N . ILE B 1 157 ? 4.258 -5.535 -18.875 1 98.5 157 ILE B N 1
ATOM 2724 C CA . ILE B 1 157 ? 3.49 -4.684 -19.781 1 98.5 157 ILE B CA 1
ATOM 2725 C C . ILE B 1 157 ? 4.246 -3.381 -20.031 1 98.5 157 ILE B C 1
ATOM 2727 O O . ILE B 1 157 ? 4.375 -2.938 -21.172 1 98.5 157 ILE B O 1
ATOM 2731 N N . GLU B 1 158 ? 4.688 -2.852 -18.953 1 98.56 158 GLU B N 1
ATOM 2732 C CA . GLU B 1 158 ? 5.363 -1.557 -18.953 1 98.56 158 GLU B CA 1
ATOM 2733 C C . GLU B 1 158 ? 6.391 -1.472 -17.812 1 98.56 158 GLU B C 1
ATOM 2735 O O . GLU B 1 158 ? 6.129 -1.928 -16.703 1 98.56 158 GLU B O 1
ATOM 2740 N N . TYR B 1 159 ? 7.5 -0.923 -18.141 1 98.69 159 TYR B N 1
ATOM 2741 C CA . TYR B 1 159 ? 8.539 -0.659 -17.156 1 98.69 159 TYR B CA 1
ATOM 2742 C C . TYR B 1 159 ? 9.156 0.718 -17.359 1 98.69 159 TYR B C 1
ATOM 2744 O O . TYR B 1 159 ? 9.617 1.034 -18.469 1 98.69 159 TYR B O 1
ATOM 2752 N N . ARG B 1 160 ? 9.094 1.518 -16.344 1 98.69 160 ARG B N 1
ATOM 2753 C CA . ARG B 1 160 ? 9.672 2.857 -16.328 1 98.69 160 ARG B CA 1
ATOM 2754 C C . ARG B 1 160 ? 10.664 3.016 -15.18 1 98.69 160 ARG B C 1
ATOM 2756 O O . ARG B 1 160 ? 10.508 2.389 -14.133 1 98.69 160 ARG B O 1
ATOM 2763 N N . GLU B 1 161 ? 11.625 3.914 -15.43 1 98.44 161 GLU B N 1
ATOM 2764 C CA . GLU B 1 161 ? 12.625 4.098 -14.383 1 98.44 161 GLU B CA 1
ATOM 2765 C C . GLU B 1 161 ? 13.234 5.492 -14.445 1 98.44 161 GLU B C 1
ATOM 2767 O O . GLU B 1 161 ? 13.531 6.004 -15.523 1 98.44 161 GLU B O 1
ATOM 2772 N N . LYS B 1 162 ? 13.312 6.078 -13.352 1 98.06 162 LYS B N 1
ATOM 2773 C CA . LYS B 1 162 ? 14.18 7.227 -13.109 1 98.06 162 LYS B CA 1
ATOM 2774 C C . LYS B 1 162 ? 15.328 6.863 -12.164 1 98.06 162 LYS B C 1
ATOM 2776 O O . LYS B 1 162 ? 15.133 6.77 -10.953 1 98.06 162 LYS B O 1
ATOM 2781 N N . SER B 1 163 ? 16.469 6.773 -12.75 1 95.75 163 SER B N 1
ATOM 2782 C CA . SER B 1 163 ? 17.625 6.312 -11.969 1 95.75 163 SER B CA 1
ATOM 2783 C C . SER B 1 163 ? 18.297 7.473 -11.25 1 95.75 163 SER B C 1
ATOM 2785 O O . SER B 1 163 ? 19 7.27 -10.25 1 95.75 163 SER B O 1
ATOM 2787 N N . ASP B 1 164 ? 18.094 8.695 -11.773 1 95.69 164 ASP B N 1
ATOM 2788 C CA . ASP B 1 164 ? 18.734 9.867 -11.195 1 95.69 164 ASP B CA 1
ATOM 2789 C C . ASP B 1 164 ? 18.031 10.328 -9.93 1 95.69 164 ASP B C 1
ATOM 2791 O O . ASP B 1 164 ? 16.906 10.836 -9.992 1 95.69 164 ASP B O 1
ATOM 2795 N N . CYS B 1 165 ? 18.609 10.195 -8.844 1 94.75 165 CYS B N 1
ATOM 2796 C CA . CYS B 1 165 ? 18.125 10.719 -7.574 1 94.75 165 CYS B CA 1
ATOM 2797 C C . CYS B 1 165 ? 18.578 12.148 -7.348 1 94.75 165 CYS B C 1
ATOM 2799 O O . CYS B 1 165 ? 19.438 12.398 -6.504 1 94.75 165 CYS B O 1
ATOM 2801 N N . ASP B 1 166 ? 17.906 13.078 -7.953 1 93.62 166 ASP B N 1
ATOM 2802 C CA . ASP B 1 166 ? 18.453 14.422 -8.086 1 93.62 166 ASP B CA 1
ATOM 2803 C C . ASP B 1 166 ? 17.594 15.438 -7.332 1 93.62 166 ASP B C 1
ATOM 2805 O O . ASP B 1 166 ? 17.75 16.641 -7.523 1 93.62 166 ASP B O 1
ATOM 2809 N N . GLY B 1 167 ? 16.672 15.016 -6.656 1 89.19 167 GLY B N 1
ATOM 2810 C CA . GLY B 1 167 ? 15.82 15.922 -5.91 1 89.19 167 GLY B CA 1
ATOM 2811 C C . GLY B 1 167 ? 14.672 16.469 -6.73 1 89.19 167 GLY B C 1
ATOM 2812 O O . GLY B 1 167 ? 13.797 17.156 -6.203 1 89.19 167 GLY B O 1
ATOM 2813 N N . ASN B 1 168 ? 14.68 16.156 -8.031 1 92.31 168 ASN B N 1
ATOM 2814 C CA . ASN B 1 168 ? 13.586 16.562 -8.906 1 92.31 168 ASN B CA 1
ATOM 2815 C C . ASN B 1 168 ? 12.492 15.492 -8.961 1 92.31 168 ASN B C 1
ATOM 2817 O O . ASN B 1 168 ? 12.703 14.414 -9.508 1 92.31 168 ASN B O 1
ATOM 2821 N N . PHE B 1 169 ? 11.383 15.891 -8.508 1 91.5 169 PHE B N 1
ATOM 2822 C CA . PHE B 1 169 ? 10.289 14.93 -8.422 1 91.5 169 PHE B CA 1
ATOM 2823 C C . PHE B 1 169 ? 9.539 14.844 -9.742 1 91.5 169 PHE B C 1
ATOM 2825 O O . PHE B 1 169 ? 9.211 15.867 -10.344 1 91.5 169 PHE B O 1
ATOM 2832 N N . VAL B 1 170 ? 9.336 13.602 -10.125 1 93.62 170 VAL B N 1
ATOM 2833 C CA . VAL B 1 170 ? 8.516 13.242 -11.281 1 93.62 170 VAL B CA 1
ATOM 2834 C C . VAL B 1 170 ? 7.539 12.133 -10.891 1 93.62 170 VAL B C 1
ATOM 2836 O O . VAL B 1 170 ? 7.91 11.195 -10.18 1 93.62 170 VAL B O 1
ATOM 2839 N N . GLU B 1 171 ? 6.262 12.367 -11.266 1 93.12 171 GLU B N 1
ATOM 2840 C CA . GLU B 1 171 ? 5.328 11.273 -11.023 1 93.12 171 GLU B CA 1
ATOM 2841 C C . GLU B 1 171 ? 5.832 9.969 -11.641 1 93.12 171 GLU B C 1
ATOM 2843 O O . GLU B 1 171 ? 6.285 9.961 -12.781 1 93.12 171 GLU B O 1
ATOM 2848 N N . PRO B 1 172 ? 5.711 8.867 -10.898 1 95.88 172 PRO B N 1
ATOM 2849 C CA . PRO B 1 172 ? 6.281 7.609 -11.383 1 95.88 172 PRO B CA 1
ATOM 2850 C C . PRO B 1 172 ? 5.754 7.211 -12.758 1 95.88 172 PRO B C 1
ATOM 2852 O O . PRO B 1 172 ? 6.5 6.676 -13.578 1 95.88 172 PRO B O 1
ATOM 2855 N N . GLU B 1 173 ? 4.555 7.504 -13.031 1 95.31 173 GLU B N 1
ATOM 2856 C CA . GLU B 1 173 ? 3.949 7.156 -14.312 1 95.31 173 GLU B CA 1
ATOM 2857 C C . GLU B 1 173 ? 4.57 7.957 -15.453 1 95.31 173 GLU B C 1
ATOM 2859 O O . GLU B 1 173 ? 4.344 7.652 -16.625 1 95.31 173 GLU B O 1
ATOM 2864 N N . ASN B 1 174 ? 5.348 8.961 -15.102 1 96.75 174 ASN B N 1
ATOM 2865 C CA . ASN B 1 174 ? 5.988 9.797 -16.109 1 96.75 174 ASN B CA 1
ATOM 2866 C C . ASN B 1 174 ? 7.496 9.562 -16.156 1 96.75 174 ASN B C 1
ATOM 2868 O O . ASN B 1 174 ? 8.227 10.305 -16.812 1 96.75 174 ASN B O 1
ATOM 2872 N N . TYR B 1 175 ? 7.965 8.609 -15.43 1 98.31 175 TYR B N 1
ATOM 2873 C CA . TYR B 1 175 ? 9.367 8.227 -15.562 1 98.31 175 TYR B CA 1
ATOM 2874 C C . TYR B 1 175 ? 9.672 7.797 -17 1 98.31 175 TYR B C 1
ATOM 2876 O O . TYR B 1 175 ? 8.773 7.41 -17.734 1 98.31 175 TYR B O 1
ATOM 2884 N N . PRO B 1 176 ? 10.945 7.883 -17.375 1 98.12 176 PRO B N 1
ATOM 2885 C CA . PRO B 1 176 ? 11.32 7.355 -18.688 1 98.12 176 PRO B CA 1
ATOM 2886 C C . PRO B 1 176 ? 10.93 5.891 -18.859 1 98.12 176 PRO B C 1
ATOM 2888 O O . PRO B 1 176 ? 11.133 5.078 -17.953 1 98.12 176 PRO B O 1
ATOM 2891 N N . GLN B 1 177 ? 10.375 5.617 -20.031 1 98.25 177 GLN B N 1
ATOM 2892 C CA . GLN B 1 177 ? 9.945 4.25 -20.312 1 98.25 177 GLN B CA 1
ATOM 2893 C C . GLN B 1 177 ? 11.109 3.4 -20.812 1 98.25 177 GLN B C 1
ATOM 2895 O O . GLN B 1 177 ? 11.828 3.801 -21.719 1 98.25 177 GLN B O 1
ATOM 2900 N N . ILE B 1 178 ? 11.25 2.25 -20.25 1 97.62 178 ILE B N 1
ATOM 2901 C CA . ILE B 1 178 ? 12.305 1.304 -20.594 1 97.62 178 ILE B CA 1
ATOM 2902 C C . ILE B 1 178 ? 11.734 0.156 -21.406 1 97.62 178 ILE B C 1
ATOM 2904 O O . ILE B 1 178 ? 12.391 -0.354 -22.328 1 97.62 178 ILE B O 1
ATOM 2908 N N . TYR B 1 179 ? 10.578 -0.233 -21.109 1 97.75 179 TYR B N 1
ATOM 2909 C CA . TYR B 1 179 ? 9.883 -1.337 -21.766 1 97.75 179 TYR B CA 1
ATOM 2910 C C . TYR B 1 179 ? 8.391 -1.034 -21.906 1 97.75 179 TYR B C 1
ATOM 2912 O O . TYR B 1 179 ? 7.758 -0.544 -20.969 1 97.75 179 TYR B O 1
ATOM 2920 N N . PRO B 1 180 ? 7.633 -1.367 -22.875 1 96.75 180 PRO B N 1
ATOM 2921 C CA . PRO B 1 180 ? 8.289 -1.706 -24.141 1 96.75 180 PRO B CA 1
ATOM 2922 C C . PRO B 1 180 ? 9.031 -0.522 -24.75 1 96.75 180 PRO B C 1
ATOM 2924 O O . PRO B 1 180 ? 8.688 0.633 -24.484 1 96.75 180 PRO B O 1
#